Protein AF-A0A1D2UIV2-F1 (afdb_monomer_lite)

Sequence (195 aa):
MQVAVAGELTVIGLPPCPVSAASEAAGSAAQAPTGLAQTPAQAAALPRWWLIAPIERLPALWSELAGRLAPVDSEAWRWMDIRCGLPRVLPATSEQFVPQMINLDAIGGVSFNKGCYPGQEIVARSHYLGKLKRRAFIGWLPGDAVGASAPPVASSCCSKRRSPPRKAKPARCRPAAARCNCASCPIRCLPTERA

pLDDT: mean 71.95, std 22.1, range [25.56, 94.69]

Secondary structure (DSSP, 8-state):
-EEEEETTEEEEEE-S--HHHHHHHHH-SSS--SEEEEPPGGG-SS--EEEEEEGGGHHHHHHHHHHHSPPPPHHHHHHHHHHTT-----GGGTTS--GGGGTTTTTT---SSS---TTHHHHHHHHHT-------------GGGTTS-PPP--GGGG---PPPPS----------------TT----PPP----

Radius of gyration: 21.87 Å; chains: 1; bounding box: 60×37×56 Å

Foldseek 3Di:
DDWDDDVQKIKDKAFQDDVVLQVVLQPPDDDGFPDKDWDQPLLDPGIIIITMHGPVCVVVSVVVRVVPGPDDDPVVVVVSCLSSLNDDQDPVRPPVDDCQQSCCVSSVVDDPPDDDDPPVVVNVCCVPPNDDPHHDFRWDADPVPPPDPDDPPPPVLPVPPDDDPPDDDDDPDDDDDDDSPPVPDRTDTDDDDDD

Structure (mmCIF, N/CA/C/O backbone):
data_AF-A0A1D2UIV2-F1
#
_entry.id   AF-A0A1D2UIV2-F1
#
loop_
_atom_site.group_PDB
_atom_site.id
_atom_site.type_symbol
_atom_site.label_atom_id
_atom_site.label_alt_id
_atom_site.label_comp_id
_atom_site.label_asym_id
_atom_site.label_entity_id
_atom_site.label_seq_id
_atom_site.pdbx_PDB_ins_code
_atom_site.Cartn_x
_atom_site.Cartn_y
_atom_site.Cartn_z
_atom_site.occupancy
_atom_site.B_iso_or_equiv
_atom_site.auth_seq_id
_atom_site.auth_comp_id
_atom_site.auth_asym_id
_atom_site.auth_atom_id
_atom_site.pdbx_PDB_model_num
ATOM 1 N N . MET A 1 1 ? 0.522 -3.836 -16.867 1.00 75.69 1 MET A N 1
ATOM 2 C CA . MET A 1 1 ? 1.033 -3.541 -15.513 1.00 75.69 1 MET A CA 1
ATOM 3 C C . MET A 1 1 ? 0.504 -2.171 -15.105 1.00 75.69 1 MET A C 1
ATOM 5 O O . MET A 1 1 ? 0.160 -1.406 -16.001 1.00 75.69 1 MET A O 1
ATOM 9 N N . GLN A 1 2 ? 0.425 -1.834 -13.812 1.00 80.81 2 GLN A N 1
ATOM 10 C CA . GLN A 1 2 ? 0.066 -0.466 -13.403 1.00 80.81 2 GLN A CA 1
ATOM 11 C C . GLN A 1 2 ? 1.312 0.423 -13.470 1.00 80.81 2 GLN A C 1
ATOM 13 O O . GLN A 1 2 ? 2.327 0.064 -12.888 1.00 80.81 2 GLN A O 1
ATOM 18 N N . VAL A 1 3 ? 1.242 1.573 -14.140 1.00 83.31 3 VAL A N 1
ATOM 19 C CA . VAL A 1 3 ? 2.341 2.552 -14.178 1.00 83.31 3 VAL A CA 1
ATOM 20 C C . VAL A 1 3 ? 1.868 3.859 -13.560 1.00 83.31 3 VAL A C 1
ATOM 22 O O . VAL A 1 3 ? 0.762 4.321 -13.840 1.00 83.31 3 VAL A O 1
ATOM 25 N N . ALA A 1 4 ? 2.700 4.444 -12.709 1.00 84.88 4 ALA A N 1
ATOM 26 C CA . ALA A 1 4 ? 2.530 5.788 -12.183 1.00 84.88 4 ALA A CA 1
ATOM 27 C C . ALA A 1 4 ? 3.832 6.577 -12.354 1.00 84.88 4 ALA A C 1
ATOM 29 O O . ALA A 1 4 ? 4.915 6.000 -12.433 1.00 84.88 4 ALA A O 1
ATOM 30 N N . VAL A 1 5 ? 3.718 7.900 -12.416 1.00 85.44 5 VAL A N 1
ATOM 31 C CA . VAL A 1 5 ? 4.853 8.821 -12.522 1.00 85.44 5 VAL A CA 1
ATOM 32 C C . VAL A 1 5 ? 4.732 9.853 -11.408 1.00 85.44 5 VAL A C 1
ATOM 34 O O . VAL A 1 5 ? 3.643 10.367 -11.155 1.00 85.44 5 VAL A O 1
ATOM 37 N N . ALA A 1 6 ? 5.843 10.133 -10.734 1.00 81.75 6 ALA A N 1
ATOM 38 C CA . ALA A 1 6 ? 5.955 11.122 -9.674 1.00 81.75 6 ALA A CA 1
ATOM 39 C C . ALA A 1 6 ? 7.270 11.897 -9.852 1.00 81.75 6 ALA A C 1
ATOM 41 O O . ALA A 1 6 ? 8.333 11.438 -9.436 1.00 81.75 6 ALA A O 1
ATOM 42 N N . GLY A 1 7 ? 7.196 13.068 -10.494 1.00 86.69 7 GLY A N 1
ATOM 43 C CA . GLY A 1 7 ? 8.386 13.838 -10.867 1.00 86.69 7 GLY A CA 1
ATOM 44 C C . GLY A 1 7 ? 9.271 13.054 -11.840 1.00 86.69 7 GLY A C 1
ATOM 45 O O . GLY A 1 7 ? 8.783 12.565 -12.855 1.00 86.69 7 GLY A O 1
ATOM 46 N N . GLU A 1 8 ? 10.549 12.904 -11.497 1.00 89.94 8 GLU A N 1
ATOM 47 C CA . GLU A 1 8 ? 11.550 12.164 -12.284 1.00 89.94 8 GLU A CA 1
ATOM 48 C C . GLU A 1 8 ? 11.497 10.644 -12.061 1.00 89.94 8 GLU A C 1
ATOM 50 O O . GLU A 1 8 ? 12.281 9.902 -12.644 1.00 89.94 8 GLU A O 1
ATOM 55 N N . LEU A 1 9 ? 10.586 10.147 -11.217 1.00 89.12 9 LEU A N 1
ATOM 56 C CA . LEU A 1 9 ? 10.453 8.721 -10.931 1.00 89.12 9 LEU A CA 1
ATOM 57 C C . LEU A 1 9 ? 9.220 8.123 -11.609 1.00 89.12 9 LEU A C 1
ATOM 59 O O . LEU A 1 9 ? 8.130 8.695 -11.608 1.00 89.12 9 LEU A O 1
ATOM 63 N N . THR A 1 10 ? 9.380 6.907 -12.119 1.00 90.19 10 THR A N 1
ATOM 64 C CA . THR A 1 10 ? 8.303 6.007 -12.512 1.00 90.19 10 THR A CA 1
ATOM 65 C C . THR A 1 10 ? 8.178 4.852 -11.524 1.00 90.19 10 THR A C 1
ATOM 67 O O . THR A 1 10 ? 9.159 4.370 -10.956 1.00 90.19 10 THR A O 1
ATOM 70 N N . VAL A 1 11 ? 6.944 4.404 -11.322 1.00 90.25 11 VAL A N 1
ATOM 71 C CA . VAL A 1 11 ? 6.590 3.268 -10.482 1.00 90.25 11 VAL A CA 1
ATOM 72 C C . VAL A 1 11 ? 5.798 2.278 -11.328 1.00 90.25 11 VAL A C 1
ATOM 74 O O . VAL A 1 11 ? 4.721 2.610 -11.822 1.00 90.25 11 VAL A O 1
ATOM 77 N N . ILE A 1 12 ? 6.313 1.059 -11.479 1.00 89.44 12 ILE A N 1
ATOM 78 C CA . ILE A 1 12 ? 5.695 -0.026 -12.246 1.00 89.44 12 ILE A CA 1
ATOM 79 C C . ILE A 1 12 ? 5.256 -1.132 -11.281 1.00 89.44 12 ILE A C 1
ATOM 81 O O . ILE A 1 12 ? 6.067 -1.717 -10.566 1.00 89.44 12 ILE A O 1
ATOM 85 N N . GLY A 1 13 ? 3.965 -1.443 -11.268 1.00 89.50 13 GLY A N 1
ATOM 86 C CA . GLY A 1 13 ? 3.394 -2.579 -10.555 1.00 89.50 13 GLY A CA 1
ATOM 87 C C . GLY A 1 13 ? 3.597 -3.873 -11.340 1.00 89.50 13 GLY A C 1
ATOM 88 O O . GLY A 1 13 ? 2.983 -4.070 -12.393 1.00 89.50 13 GLY A O 1
ATOM 89 N N . LEU A 1 14 ? 4.438 -4.763 -10.818 1.00 88.69 14 LEU A N 1
ATOM 90 C CA . LEU A 1 14 ? 4.698 -6.080 -11.390 1.00 88.69 14 LEU A CA 1
ATOM 91 C C . LEU A 1 14 ? 3.577 -7.057 -11.001 1.00 88.69 14 LEU A C 1
ATOM 93 O O . LEU A 1 14 ? 3.195 -7.102 -9.823 1.00 88.69 14 LEU A O 1
ATOM 97 N N . PRO A 1 15 ? 3.033 -7.841 -11.956 1.00 86.31 15 PRO A N 1
ATOM 98 C CA . PRO A 1 15 ? 2.034 -8.867 -11.658 1.00 86.31 15 PRO A CA 1
ATOM 99 C C . PRO A 1 15 ? 2.563 -9.870 -10.621 1.00 86.31 15 PRO A C 1
ATOM 101 O O . PRO A 1 15 ? 3.769 -9.906 -10.375 1.00 86.31 15 PRO A O 1
ATOM 104 N N . PRO A 1 16 ? 1.691 -10.708 -10.030 1.00 85.62 16 PRO A N 1
ATOM 105 C CA . PRO A 1 16 ? 2.119 -11.765 -9.125 1.00 85.62 16 PRO A CA 1
ATOM 106 C C . PRO A 1 16 ? 3.281 -12.587 -9.693 1.00 85.62 16 PRO A C 1
ATOM 108 O O . PRO A 1 16 ? 3.118 -13.306 -10.677 1.00 85.62 16 PRO A O 1
ATOM 111 N N . CYS A 1 17 ? 4.457 -12.456 -9.083 1.00 83.00 17 CYS A N 1
ATOM 112 C CA . CYS A 1 17 ? 5.678 -13.119 -9.525 1.00 83.00 17 CYS A CA 1
ATOM 113 C C . CYS A 1 17 ? 6.610 -13.391 -8.330 1.00 83.00 17 CYS A C 1
ATOM 115 O O . CYS A 1 17 ? 6.542 -12.691 -7.307 1.00 83.00 17 CYS A O 1
ATOM 117 N N . PRO A 1 18 ? 7.463 -14.431 -8.411 1.00 80.38 18 PRO A N 1
ATOM 118 C CA . PRO A 1 18 ? 8.428 -14.714 -7.357 1.00 80.38 18 PRO A CA 1
ATOM 119 C C . PRO A 1 18 ? 9.429 -13.565 -7.208 1.00 80.38 18 PRO A C 1
ATOM 121 O O . PRO A 1 18 ? 9.698 -12.826 -8.156 1.00 80.38 18 PRO A O 1
ATOM 124 N N . VAL A 1 19 ? 10.020 -13.448 -6.014 1.00 77.50 19 VAL A N 1
ATOM 125 C CA . VAL A 1 19 ? 11.014 -12.405 -5.716 1.00 77.50 19 VAL A CA 1
ATOM 126 C C . VAL A 1 19 ? 12.188 -12.432 -6.689 1.00 77.50 19 VAL A C 1
ATOM 128 O O . VAL A 1 19 ? 12.632 -11.372 -7.090 1.00 77.50 19 VAL A O 1
ATOM 131 N N . SER A 1 20 ? 12.639 -13.605 -7.144 1.00 78.56 20 SER A N 1
ATOM 132 C CA . SER A 1 20 ? 13.723 -13.715 -8.128 1.00 78.56 20 SER A CA 1
ATOM 133 C C . SER A 1 20 ? 13.383 -13.007 -9.438 1.00 78.56 20 SER A C 1
ATOM 135 O O . SER A 1 20 ? 14.162 -12.184 -9.898 1.00 78.56 20 SER A O 1
ATOM 137 N N . ALA A 1 21 ? 12.186 -13.232 -9.985 1.00 77.94 21 ALA A N 1
ATOM 138 C CA . ALA A 1 21 ? 11.736 -12.563 -11.204 1.00 77.94 21 ALA A CA 1
ATOM 139 C C . ALA A 1 21 ? 11.620 -11.041 -11.013 1.00 77.94 21 ALA A C 1
ATOM 141 O O . ALA A 1 21 ? 11.976 -10.275 -11.906 1.00 77.94 21 ALA A O 1
ATOM 142 N N . ALA A 1 22 ? 11.163 -10.596 -9.839 1.00 77.81 22 ALA A N 1
ATOM 143 C CA . ALA A 1 22 ? 11.084 -9.178 -9.496 1.00 77.81 22 ALA A CA 1
ATOM 144 C C . ALA A 1 22 ? 12.471 -8.539 -9.288 1.00 77.81 22 ALA A C 1
ATOM 146 O O . ALA A 1 22 ? 12.709 -7.416 -9.725 1.00 77.81 22 ALA A O 1
ATOM 147 N N . SER A 1 23 ? 13.398 -9.256 -8.652 1.00 76.38 23 SER A N 1
ATOM 148 C CA . SER A 1 23 ? 14.779 -8.833 -8.422 1.00 76.38 23 SER A CA 1
ATOM 149 C C . SER A 1 23 ? 15.602 -8.834 -9.701 1.00 76.38 23 SER A C 1
ATOM 151 O O . SER A 1 23 ? 16.444 -7.966 -9.859 1.00 76.38 23 SER A O 1
ATOM 153 N N . GLU A 1 24 ? 15.357 -9.752 -10.630 1.00 77.88 24 GLU A N 1
ATOM 154 C CA . GLU A 1 24 ? 15.978 -9.744 -11.955 1.00 77.88 24 GLU A CA 1
ATOM 155 C C . GLU A 1 24 ? 15.438 -8.600 -12.815 1.00 77.88 24 GLU A C 1
ATOM 157 O O . GLU A 1 24 ? 16.219 -7.899 -13.449 1.00 77.88 24 GLU A O 1
ATOM 162 N N . ALA A 1 25 ? 14.122 -8.367 -12.784 1.00 71.81 25 ALA A N 1
ATOM 163 C CA . ALA A 1 25 ? 13.499 -7.189 -13.388 1.00 71.81 25 ALA A CA 1
ATOM 164 C C . ALA A 1 25 ? 14.058 -5.881 -12.810 1.00 71.81 25 ALA A C 1
ATOM 166 O O . ALA A 1 25 ? 14.188 -4.886 -13.518 1.00 71.81 25 ALA A O 1
ATOM 167 N N . ALA A 1 26 ? 14.398 -5.887 -11.521 1.00 69.31 26 ALA A N 1
ATOM 168 C CA . ALA A 1 26 ? 15.100 -4.789 -10.891 1.00 69.31 26 ALA A CA 1
ATOM 169 C C . ALA A 1 26 ? 16.589 -4.754 -11.299 1.00 69.31 26 ALA A C 1
ATOM 171 O O . ALA A 1 26 ? 17.134 -3.700 -11.569 1.00 69.31 26 ALA A O 1
ATOM 172 N N . GLY A 1 27 ? 17.279 -5.885 -11.383 1.00 63.28 27 GLY A N 1
ATOM 173 C CA . GLY A 1 27 ? 18.727 -5.951 -11.598 1.00 63.28 27 GLY A CA 1
ATOM 174 C C . GLY A 1 27 ? 19.193 -5.729 -13.039 1.00 63.28 27 GLY A C 1
ATOM 175 O O . GLY A 1 27 ? 20.396 -5.595 -13.262 1.00 63.28 27 GLY A O 1
ATOM 176 N N . SER A 1 28 ? 18.290 -5.694 -14.019 1.00 58.16 28 SER A N 1
ATOM 177 C CA . SER A 1 28 ? 18.676 -5.570 -15.422 1.00 58.16 28 SER A CA 1
ATOM 178 C C . SER A 1 28 ? 19.054 -4.127 -15.818 1.00 58.16 28 SER A C 1
ATOM 180 O O . SER A 1 28 ? 18.295 -3.165 -15.655 1.00 58.16 28 SER A O 1
ATOM 182 N N . ALA A 1 29 ? 20.276 -4.032 -16.358 1.00 44.78 29 ALA A N 1
ATOM 183 C CA . ALA A 1 29 ? 21.031 -2.895 -16.901 1.00 44.78 29 ALA A CA 1
ATOM 184 C C . ALA A 1 29 ? 21.616 -1.855 -15.912 1.00 44.78 29 ALA A C 1
ATOM 186 O O . ALA A 1 29 ? 20.918 -0.952 -15.465 1.00 44.78 29 ALA A O 1
ATOM 187 N N . ALA A 1 30 ? 22.940 -1.973 -15.695 1.00 50.25 30 ALA A N 1
ATOM 188 C CA . ALA A 1 30 ? 24.024 -0.998 -15.412 1.00 50.25 30 ALA A CA 1
ATOM 189 C C . ALA A 1 30 ? 23.840 0.197 -14.436 1.00 50.25 30 ALA A C 1
ATOM 191 O O . ALA A 1 30 ? 24.810 0.590 -13.791 1.00 50.25 30 ALA A O 1
ATOM 192 N N . GLN A 1 31 ? 22.643 0.750 -14.258 1.00 56.22 31 GLN A N 1
ATOM 193 C CA . GLN A 1 31 ? 22.279 1.685 -13.192 1.00 56.22 31 GLN A CA 1
ATOM 194 C C . GLN A 1 31 ? 21.024 1.134 -12.515 1.00 56.22 31 GLN A C 1
ATOM 196 O O . GLN A 1 31 ? 19.969 1.068 -13.134 1.00 56.22 31 GLN A O 1
ATOM 201 N N . ALA A 1 32 ? 21.138 0.705 -11.259 1.00 53.81 32 ALA A N 1
ATOM 202 C CA . ALA A 1 32 ? 20.063 0.032 -10.534 1.00 53.81 32 ALA A CA 1
ATOM 203 C C . ALA A 1 32 ? 18.756 0.864 -10.481 1.00 53.81 32 ALA A C 1
ATOM 205 O O . ALA A 1 32 ? 18.803 2.095 -10.436 1.00 53.81 32 ALA A O 1
ATOM 206 N N . PRO A 1 33 ? 17.573 0.226 -10.472 1.00 60.62 33 PRO A N 1
ATOM 207 C CA . PRO A 1 33 ? 16.320 0.863 -10.099 1.00 60.62 33 PRO A CA 1
ATOM 208 C C . PRO A 1 33 ? 16.452 1.431 -8.694 1.00 60.62 33 PRO A C 1
ATOM 210 O O . PRO A 1 33 ? 17.108 0.857 -7.823 1.00 60.62 33 PRO A O 1
ATOM 213 N N . THR A 1 34 ? 15.789 2.557 -8.477 1.00 65.50 34 THR A N 1
ATOM 214 C CA . THR A 1 34 ? 15.778 3.278 -7.207 1.00 65.50 34 THR A CA 1
ATOM 215 C C . THR A 1 34 ? 15.255 2.403 -6.061 1.00 65.50 34 THR A C 1
ATOM 217 O O . THR A 1 34 ? 15.654 2.601 -4.916 1.00 65.50 34 THR A O 1
ATOM 220 N N . GLY A 1 35 ? 14.405 1.407 -6.346 1.00 78.12 35 GLY A N 1
ATOM 221 C CA . GLY A 1 35 ? 14.038 0.385 -5.366 1.00 78.12 35 GLY A CA 1
ATOM 222 C C . GLY A 1 35 ? 13.014 -0.640 -5.852 1.00 78.12 35 GLY A C 1
ATOM 223 O O . GLY A 1 35 ? 12.334 -0.450 -6.861 1.00 78.12 35 GLY A O 1
ATOM 224 N N . LEU A 1 36 ? 12.891 -1.725 -5.087 1.00 83.06 36 LEU A N 1
ATOM 225 C CA . LEU A 1 36 ? 11.853 -2.743 -5.221 1.00 83.06 36 LEU A CA 1
ATOM 226 C C . LEU A 1 36 ? 11.086 -2.819 -3.896 1.00 83.06 36 LEU A C 1
ATOM 228 O O . LEU A 1 36 ? 11.681 -3.093 -2.855 1.00 83.06 36 LEU A O 1
ATOM 232 N N . ALA A 1 37 ? 9.776 -2.584 -3.924 1.00 83.62 37 ALA A N 1
ATOM 233 C CA . ALA A 1 37 ? 8.928 -2.662 -2.737 1.00 83.62 37 ALA A CA 1
ATOM 234 C C . ALA A 1 37 ? 7.886 -3.769 -2.886 1.00 83.62 37 ALA A C 1
ATOM 236 O O . ALA A 1 37 ? 7.177 -3.845 -3.888 1.00 83.62 37 ALA A O 1
ATOM 237 N N . GLN A 1 38 ? 7.763 -4.625 -1.874 1.00 80.62 38 GLN A N 1
ATOM 238 C CA . GLN A 1 38 ? 6.716 -5.640 -1.845 1.00 80.62 38 GLN A CA 1
ATOM 239 C C . GLN A 1 38 ? 5.397 -5.023 -1.369 1.00 80.62 38 GLN A C 1
ATOM 241 O O . GLN A 1 38 ? 5.363 -4.187 -0.466 1.00 80.62 38 GLN A O 1
ATOM 246 N N . THR A 1 39 ? 4.289 -5.477 -1.945 1.00 78.00 39 THR A N 1
ATOM 247 C CA . THR A 1 39 ? 2.960 -5.238 -1.366 1.00 78.00 39 THR A CA 1
ATOM 248 C C . THR A 1 39 ? 2.900 -5.864 0.040 1.00 78.00 39 THR A C 1
ATOM 250 O O . THR A 1 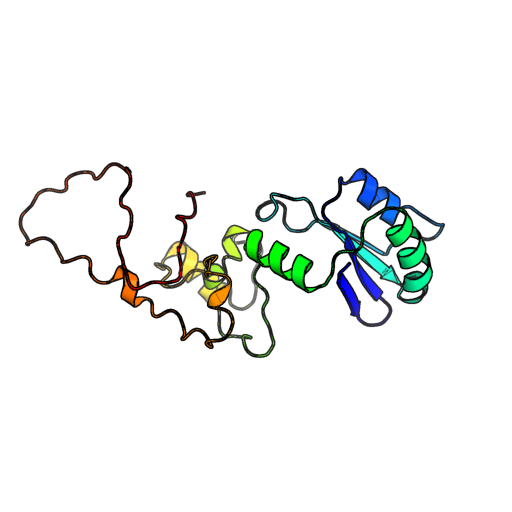39 ? 3.451 -6.956 0.197 1.00 78.00 39 THR A O 1
ATOM 253 N N . PRO A 1 40 ? 2.264 -5.232 1.055 1.00 70.50 40 PRO A N 1
ATOM 254 C CA . PRO A 1 40 ? 2.302 -5.714 2.438 1.00 70.50 40 PRO A CA 1
ATOM 255 C C . PRO A 1 40 ? 2.018 -7.214 2.551 1.00 70.50 40 PRO A C 1
ATOM 257 O O . PRO A 1 40 ? 0.976 -7.690 2.096 1.00 70.50 40 PRO A O 1
ATOM 260 N N . ALA A 1 41 ? 2.951 -7.957 3.153 1.00 61.56 41 ALA A N 1
ATOM 261 C CA . ALA A 1 41 ? 2.902 -9.418 3.216 1.00 61.56 41 ALA A CA 1
ATOM 262 C C . ALA A 1 41 ? 1.639 -9.930 3.928 1.00 61.56 41 ALA A C 1
ATOM 264 O O . ALA A 1 41 ? 1.085 -10.951 3.532 1.00 61.56 41 ALA A O 1
ATOM 265 N N . GLN A 1 42 ? 1.128 -9.181 4.916 1.00 61.09 42 GLN A N 1
ATOM 266 C CA . GLN A 1 42 ? -0.112 -9.511 5.630 1.00 61.09 42 GLN A CA 1
ATOM 267 C C . GLN A 1 42 ? -1.373 -9.422 4.751 1.00 61.09 42 GLN A C 1
ATOM 269 O O . GLN A 1 42 ? -2.420 -9.934 5.135 1.00 61.09 42 GLN A O 1
ATOM 274 N N . ALA A 1 43 ? -1.290 -8.780 3.583 1.00 57.28 43 ALA A N 1
ATOM 275 C CA . ALA A 1 43 ? -2.402 -8.602 2.655 1.00 57.28 43 ALA A CA 1
ATOM 276 C C . ALA A 1 43 ? -2.366 -9.587 1.469 1.00 57.28 43 ALA A C 1
ATOM 278 O O . ALA A 1 43 ? -3.355 -9.725 0.753 1.00 57.28 43 ALA A O 1
ATOM 279 N N . ALA A 1 44 ? -1.244 -10.267 1.218 1.00 58.44 44 ALA A N 1
ATOM 280 C CA . ALA A 1 44 ? -0.982 -10.889 -0.076 1.00 58.44 44 ALA A CA 1
ATOM 281 C C . ALA A 1 44 ? -0.969 -12.427 -0.025 1.00 58.44 44 ALA A C 1
ATOM 283 O O . ALA A 1 44 ? 0.022 -13.038 0.358 1.00 58.44 44 ALA A O 1
ATOM 284 N N . ALA A 1 45 ? -2.025 -13.063 -0.547 1.00 63.91 45 ALA A N 1
ATOM 285 C CA . ALA A 1 45 ? -1.959 -14.464 -0.995 1.00 63.91 45 ALA A CA 1
ATOM 286 C C . ALA A 1 45 ? -1.117 -14.630 -2.283 1.00 63.91 45 ALA A C 1
ATOM 288 O O . ALA A 1 45 ? -0.729 -15.737 -2.644 1.00 63.91 45 ALA A O 1
ATOM 289 N N . LEU A 1 46 ? -0.849 -13.521 -2.983 1.00 69.44 46 LEU A N 1
ATOM 290 C CA . LEU A 1 46 ? -0.089 -13.438 -4.228 1.00 69.44 46 LEU A CA 1
ATOM 291 C C . LEU A 1 46 ? 0.972 -12.333 -4.080 1.00 69.44 46 LEU A C 1
ATOM 293 O O . LEU A 1 46 ? 0.589 -11.159 -4.023 1.00 69.44 46 LEU A O 1
ATOM 297 N N . PRO A 1 47 ? 2.278 -12.653 -3.988 1.00 77.31 47 PRO A N 1
ATOM 298 C CA . PRO A 1 47 ? 3.315 -11.642 -3.814 1.00 77.31 47 PRO A CA 1
ATOM 299 C C . PRO A 1 47 ? 3.383 -10.745 -5.052 1.00 77.31 47 PRO A C 1
ATOM 301 O O . PRO A 1 47 ? 3.567 -11.219 -6.170 1.00 77.31 47 PRO A O 1
ATOM 304 N N . ARG A 1 48 ? 3.217 -9.439 -4.837 1.00 85.69 48 ARG A N 1
ATOM 305 C CA . ARG A 1 48 ? 3.265 -8.399 -5.870 1.00 85.69 48 ARG A CA 1
ATOM 306 C C . ARG A 1 48 ? 4.306 -7.360 -5.508 1.00 85.69 48 ARG A C 1
ATOM 308 O O . ARG A 1 48 ? 4.539 -7.102 -4.322 1.00 85.69 48 ARG A O 1
ATOM 315 N N . TRP A 1 49 ? 4.858 -6.722 -6.529 1.00 86.75 49 TRP A N 1
ATOM 316 C CA . TRP A 1 49 ? 6.006 -5.841 -6.378 1.00 86.75 49 TRP A CA 1
ATOM 317 C C . TRP A 1 49 ? 5.790 -4.511 -7.085 1.00 86.75 49 TRP A C 1
ATOM 319 O O . TRP A 1 49 ? 5.143 -4.445 -8.126 1.00 86.75 49 TRP A O 1
ATOM 329 N N . TRP A 1 50 ? 6.373 -3.466 -6.520 1.00 88.62 50 TRP A N 1
ATOM 330 C CA . TRP A 1 50 ? 6.517 -2.156 -7.129 1.00 88.62 50 TRP A CA 1
ATOM 331 C C . TRP A 1 50 ? 7.980 -1.953 -7.485 1.00 88.62 50 TRP A C 1
ATOM 333 O O . TRP A 1 50 ? 8.840 -1.972 -6.605 1.00 88.62 50 TRP A O 1
ATOM 343 N N . LEU A 1 51 ? 8.249 -1.761 -8.769 1.00 88.50 51 LEU A N 1
ATOM 344 C CA . LEU A 1 51 ? 9.547 -1.362 -9.285 1.00 88.50 51 LEU A CA 1
ATOM 345 C C . LEU A 1 51 ? 9.576 0.161 -9.402 1.00 88.50 51 LEU A C 1
ATOM 347 O O . LEU A 1 51 ? 8.711 0.736 -10.058 1.00 88.50 51 LEU A O 1
ATOM 351 N N . ILE A 1 52 ? 10.555 0.805 -8.774 1.00 89.38 52 ILE A N 1
ATOM 352 C CA . ILE A 1 52 ? 10.734 2.260 -8.795 1.00 89.38 52 ILE A CA 1
ATOM 353 C C . ILE A 1 52 ? 12.020 2.567 -9.554 1.00 89.38 52 ILE A C 1
ATOM 355 O O . ILE A 1 52 ? 13.074 2.031 -9.215 1.00 89.38 52 ILE A O 1
ATOM 359 N N . ALA A 1 53 ? 11.950 3.423 -10.566 1.00 89.31 53 ALA A N 1
ATOM 360 C CA . ALA A 1 53 ? 13.095 3.785 -11.397 1.00 89.31 53 ALA A CA 1
ATOM 361 C C . ALA A 1 53 ? 12.967 5.222 -11.928 1.00 89.31 53 ALA A C 1
ATOM 363 O O . ALA A 1 53 ? 11.866 5.768 -11.896 1.00 89.31 53 ALA A O 1
ATOM 364 N N . PRO A 1 54 ? 14.043 5.835 -12.450 1.00 89.00 54 PRO A N 1
ATOM 365 C CA . PRO A 1 54 ? 13.945 7.089 -13.194 1.00 89.00 54 PRO A CA 1
ATOM 366 C C . PRO A 1 54 ? 13.025 6.957 -14.416 1.00 89.00 54 PRO A C 1
ATOM 368 O O . PRO A 1 54 ? 13.009 5.913 -15.079 1.00 89.00 54 PRO A O 1
ATOM 371 N N . ILE A 1 55 ? 12.248 7.997 -14.715 1.00 90.12 55 ILE A N 1
ATOM 372 C CA . ILE A 1 55 ? 11.245 7.992 -15.788 1.00 90.12 55 ILE A CA 1
ATOM 373 C C . ILE A 1 55 ? 11.868 7.759 -17.170 1.00 90.12 55 ILE A C 1
ATOM 375 O O . ILE A 1 55 ? 11.262 7.103 -18.015 1.00 90.12 55 ILE A O 1
ATOM 379 N N . GLU A 1 56 ? 13.107 8.198 -17.385 1.00 89.31 56 GLU A N 1
ATOM 380 C CA . GLU A 1 56 ? 13.856 8.027 -18.635 1.00 89.31 56 GLU A CA 1
ATOM 381 C C . GLU A 1 56 ? 14.081 6.545 -18.957 1.00 89.31 56 GLU A C 1
ATOM 383 O O . GLU A 1 56 ? 14.222 6.162 -20.118 1.00 89.31 56 GLU A O 1
ATOM 388 N N . ARG A 1 57 ? 14.074 5.685 -17.929 1.00 86.75 57 ARG A N 1
ATOM 389 C CA . ARG A 1 57 ? 14.209 4.234 -18.080 1.00 86.75 57 ARG A CA 1
ATOM 390 C C . ARG A 1 57 ? 12.895 3.532 -18.398 1.00 86.75 57 ARG A C 1
ATOM 392 O O . ARG A 1 57 ? 12.938 2.360 -18.771 1.00 86.75 57 ARG A O 1
ATOM 399 N N . LEU A 1 58 ? 11.747 4.202 -18.268 1.00 87.56 58 LEU A N 1
ATOM 400 C CA . LEU A 1 58 ? 10.432 3.584 -18.452 1.00 87.56 58 LEU A CA 1
ATOM 401 C C . LEU A 1 58 ? 10.305 2.830 -19.789 1.00 87.56 58 LEU A C 1
ATOM 403 O O . LEU A 1 58 ? 9.873 1.680 -19.745 1.00 87.56 58 LEU A O 1
ATOM 407 N N . PRO A 1 59 ? 10.710 3.376 -20.957 1.00 88.94 59 PRO A N 1
ATOM 408 C CA . PRO A 1 59 ? 10.561 2.659 -22.225 1.00 88.94 59 PRO A CA 1
ATOM 409 C C . PRO A 1 59 ? 11.394 1.371 -22.285 1.00 88.94 59 PRO A C 1
ATOM 411 O O . PRO A 1 59 ? 10.904 0.332 -22.727 1.00 88.94 59 PRO A O 1
ATOM 414 N N . ALA A 1 60 ? 12.640 1.426 -21.802 1.00 87.81 60 ALA A N 1
ATOM 415 C CA . ALA A 1 60 ? 13.545 0.279 -21.786 1.00 87.81 60 ALA A CA 1
ATOM 416 C C . ALA A 1 60 ? 13.057 -0.807 -20.815 1.00 87.81 60 ALA A C 1
ATOM 418 O O . ALA A 1 60 ? 12.950 -1.972 -21.196 1.00 87.81 60 ALA A O 1
ATOM 419 N N . LEU A 1 61 ? 12.687 -0.410 -19.592 1.00 85.88 61 LEU A N 1
ATOM 420 C CA . LEU A 1 61 ? 12.138 -1.313 -18.580 1.00 85.88 61 LEU A CA 1
ATOM 421 C C . LEU A 1 61 ? 10.828 -1.944 -19.047 1.00 85.88 61 LEU A C 1
ATOM 423 O O . LEU A 1 61 ? 10.633 -3.141 -18.874 1.00 85.88 61 LEU A O 1
ATOM 427 N N . TRP A 1 62 ? 9.936 -1.166 -19.662 1.00 87.50 62 TRP A N 1
ATOM 428 C CA . TRP A 1 62 ? 8.678 -1.693 -20.180 1.00 87.50 62 TRP A CA 1
ATOM 429 C C . TRP A 1 62 ? 8.907 -2.763 -21.247 1.00 87.50 62 TRP A C 1
ATOM 431 O O . TRP A 1 62 ? 8.286 -3.821 -21.181 1.00 87.50 62 TRP A O 1
ATOM 441 N N . SER A 1 63 ? 9.814 -2.509 -22.196 1.00 87.88 63 SER A N 1
ATOM 442 C CA . SER A 1 63 ? 10.154 -3.463 -23.257 1.00 87.88 63 SER A CA 1
ATOM 443 C C . SER A 1 63 ? 10.690 -4.781 -22.689 1.00 87.88 63 SER A C 1
ATOM 445 O O . SER A 1 63 ? 10.211 -5.857 -23.049 1.00 87.88 63 SER A O 1
ATOM 447 N N . GLU A 1 64 ? 11.620 -4.709 -21.732 1.00 84.88 64 GLU A N 1
ATOM 448 C CA . GLU A 1 64 ? 12.170 -5.900 -21.081 1.00 84.88 64 GLU A CA 1
ATOM 449 C C . GLU A 1 64 ? 11.104 -6.661 -20.281 1.00 84.88 64 GLU A C 1
ATOM 451 O O . GLU A 1 64 ? 10.956 -7.878 -20.417 1.00 84.88 64 GLU A O 1
ATOM 456 N N . LEU A 1 65 ? 10.327 -5.948 -19.462 1.00 86.25 65 LEU A N 1
ATOM 457 C CA . LEU A 1 65 ? 9.312 -6.551 -18.604 1.00 86.25 65 LEU A CA 1
ATOM 458 C C . LEU A 1 65 ? 8.195 -7.199 -19.412 1.00 86.25 65 LEU A C 1
ATOM 460 O O . LEU A 1 65 ? 7.773 -8.299 -19.068 1.00 86.25 65 LEU A O 1
ATOM 464 N N . ALA A 1 66 ? 7.738 -6.561 -20.489 1.00 86.06 66 ALA A N 1
ATOM 465 C CA . ALA A 1 66 ? 6.702 -7.109 -21.359 1.00 86.06 66 ALA A CA 1
ATOM 466 C C . ALA A 1 66 ? 7.155 -8.392 -22.077 1.00 86.06 66 ALA A C 1
ATOM 468 O O . ALA A 1 66 ? 6.322 -9.246 -22.373 1.00 86.06 66 ALA A O 1
ATOM 469 N N . GLY A 1 67 ? 8.462 -8.563 -22.311 1.00 85.00 67 GLY A N 1
ATOM 470 C CA . GLY A 1 67 ? 9.026 -9.802 -22.854 1.00 85.00 67 GLY A CA 1
ATOM 471 C C . GLY A 1 67 ? 9.084 -10.962 -21.851 1.00 85.00 67 GLY A C 1
ATOM 472 O O . GLY A 1 67 ? 9.201 -12.115 -22.258 1.00 85.00 67 GLY A O 1
ATOM 473 N N . ARG A 1 68 ? 9.002 -10.679 -20.544 1.00 84.12 68 ARG A N 1
ATOM 474 C CA . ARG A 1 68 ? 9.210 -11.666 -19.465 1.00 84.12 68 ARG A CA 1
ATOM 475 C C . ARG A 1 68 ? 7.965 -11.932 -18.624 1.00 84.12 68 ARG A C 1
ATOM 477 O O . ARG A 1 68 ? 7.818 -13.011 -18.058 1.00 84.12 68 ARG A O 1
ATOM 484 N N . LEU A 1 69 ? 7.087 -10.943 -18.504 1.00 85.06 69 LEU A N 1
ATOM 485 C CA . LEU A 1 69 ? 5.916 -10.950 -17.639 1.00 85.06 69 LEU A CA 1
ATOM 486 C C . LEU A 1 69 ? 4.688 -10.529 -18.442 1.00 85.06 69 LEU A C 1
ATOM 488 O O . LEU A 1 69 ? 4.701 -9.509 -19.129 1.00 85.06 69 LEU A O 1
ATOM 492 N N . ALA A 1 70 ? 3.591 -11.270 -18.287 1.00 85.75 70 ALA A N 1
ATOM 493 C CA . ALA A 1 70 ? 2.322 -10.918 -18.908 1.00 85.75 70 ALA A CA 1
ATOM 494 C C . ALA A 1 70 ? 1.790 -9.590 -18.328 1.00 85.75 70 ALA A C 1
ATOM 496 O O . ALA A 1 70 ? 1.564 -9.494 -17.113 1.00 85.75 70 ALA A O 1
ATOM 497 N N . PRO A 1 71 ? 1.565 -8.552 -19.153 1.00 86.00 71 PRO A N 1
ATOM 498 C CA . PRO A 1 71 ? 0.992 -7.308 -18.667 1.00 86.00 71 PRO A CA 1
ATOM 499 C C . PRO A 1 71 ? -0.446 -7.518 -18.177 1.00 86.00 71 PRO A C 1
ATOM 501 O O . PRO A 1 71 ? -1.290 -8.036 -18.896 1.00 86.00 71 PRO A O 1
ATOM 504 N N . VAL A 1 72 ? -0.737 -7.056 -16.961 1.00 86.81 72 VAL A N 1
ATOM 505 C CA . VAL A 1 72 ? -2.103 -6.975 -16.405 1.00 86.81 72 VAL A CA 1
ATOM 506 C C . VAL A 1 72 ? -2.631 -5.549 -16.455 1.00 86.81 72 VAL A C 1
ATOM 508 O O . VAL A 1 72 ? -1.889 -4.619 -16.143 1.00 86.81 72 VAL A O 1
ATOM 511 N N . ASP A 1 73 ? -3.886 -5.347 -16.835 1.00 85.88 73 ASP A N 1
ATOM 512 C CA . ASP A 1 73 ? -4.483 -4.011 -16.843 1.00 85.88 73 ASP A CA 1
ATOM 513 C C . ASP A 1 73 ? -4.679 -3.433 -15.420 1.00 85.88 73 ASP A C 1
ATOM 515 O O . ASP A 1 73 ? -4.466 -4.084 -14.387 1.00 85.88 73 ASP A O 1
ATOM 519 N N . SER A 1 74 ? -5.063 -2.158 -15.370 1.00 86.56 74 SER A N 1
ATOM 520 C CA . SER A 1 74 ? -5.296 -1.431 -14.119 1.00 86.56 74 SER A CA 1
ATOM 521 C C . SER A 1 74 ? -6.501 -1.957 -13.328 1.00 86.56 74 SER A C 1
ATOM 523 O O . SER A 1 74 ? -6.538 -1.805 -12.103 1.00 86.56 74 SER A O 1
ATOM 525 N N . GLU A 1 75 ? -7.489 -2.565 -13.988 1.00 88.75 75 GLU A N 1
ATOM 526 C CA . GLU A 1 75 ? -8.686 -3.103 -13.335 1.00 88.75 75 GLU A CA 1
ATOM 527 C C . GLU A 1 75 ? -8.374 -4.406 -12.608 1.00 88.75 75 GLU A C 1
ATOM 529 O O . GLU A 1 75 ? -8.732 -4.558 -11.440 1.00 88.75 75 GLU A O 1
ATOM 534 N N . ALA A 1 76 ? -7.615 -5.295 -13.244 1.00 87.38 76 ALA A N 1
ATOM 535 C CA . ALA A 1 76 ? -7.055 -6.490 -12.640 1.00 87.38 76 ALA A CA 1
ATOM 536 C C . ALA A 1 76 ? -6.190 -6.123 -11.428 1.00 87.38 76 ALA A C 1
ATOM 538 O O . ALA A 1 76 ? -6.326 -6.737 -10.367 1.00 87.38 76 ALA A O 1
ATOM 539 N N . TRP A 1 77 ? -5.355 -5.079 -11.528 1.00 86.25 77 TRP A N 1
ATOM 540 C CA . TRP A 1 77 ? -4.576 -4.583 -10.386 1.00 86.25 77 TRP A CA 1
ATOM 541 C C . TRP A 1 77 ? -5.460 -4.121 -9.228 1.00 86.25 77 TRP A C 1
ATOM 543 O O . TRP A 1 77 ? -5.261 -4.524 -8.079 1.00 86.25 77 TRP A O 1
ATOM 553 N N . ARG A 1 78 ? -6.480 -3.314 -9.526 1.00 87.50 78 ARG A N 1
ATOM 554 C CA . ARG A 1 78 ? -7.446 -2.846 -8.527 1.00 87.50 78 ARG A CA 1
ATOM 555 C C . ARG A 1 78 ? -8.217 -4.006 -7.900 1.00 87.50 78 ARG A C 1
ATOM 557 O O . ARG A 1 78 ? -8.450 -4.002 -6.694 1.00 87.50 78 ARG A O 1
ATOM 564 N N . TRP A 1 79 ? -8.601 -5.001 -8.689 1.00 87.44 79 TRP A N 1
ATOM 565 C CA . TRP A 1 79 ? -9.251 -6.209 -8.199 1.00 87.44 79 TRP A CA 1
ATOM 566 C C . TRP A 1 79 ? -8.345 -6.980 -7.235 1.00 87.44 79 TRP A C 1
ATOM 568 O O . TRP A 1 79 ? -8.807 -7.416 -6.180 1.00 87.44 79 TRP A O 1
ATOM 578 N N . MET A 1 80 ? -7.050 -7.090 -7.548 1.00 86.75 80 MET A N 1
ATOM 579 C CA . MET A 1 80 ? -6.065 -7.697 -6.652 1.00 86.75 80 MET A CA 1
ATOM 580 C C . MET A 1 80 ? -5.937 -6.909 -5.341 1.00 86.75 80 MET A C 1
ATOM 582 O O . MET A 1 80 ? -5.909 -7.527 -4.280 1.00 86.75 80 MET A O 1
ATOM 586 N N . ASP A 1 81 ? -5.935 -5.572 -5.379 1.00 87.75 81 ASP A N 1
ATOM 587 C CA . ASP A 1 81 ? -5.947 -4.740 -4.164 1.00 87.75 81 ASP A CA 1
ATOM 588 C C . ASP A 1 81 ? -7.187 -5.016 -3.300 1.00 87.75 81 ASP A C 1
ATOM 590 O O . ASP A 1 81 ? -7.059 -5.253 -2.099 1.00 87.75 81 ASP A O 1
ATOM 594 N N . ILE A 1 82 ? -8.375 -5.077 -3.917 1.00 88.44 82 ILE A N 1
ATOM 595 C CA . ILE A 1 82 ? -9.638 -5.394 -3.230 1.00 88.44 82 ILE A CA 1
ATOM 596 C C . ILE A 1 82 ? -9.578 -6.788 -2.600 1.00 88.44 82 ILE A C 1
ATOM 598 O O . ILE A 1 82 ? -9.922 -6.946 -1.430 1.00 88.44 82 ILE A O 1
ATOM 602 N N . ARG A 1 83 ? -9.112 -7.796 -3.348 1.00 86.12 83 ARG A N 1
ATOM 603 C CA . ARG A 1 83 ? -8.938 -9.177 -2.869 1.00 86.12 83 ARG A CA 1
ATOM 604 C C . ARG A 1 83 ? -7.969 -9.273 -1.692 1.00 86.12 83 ARG A C 1
ATOM 606 O O . ARG A 1 83 ? -8.200 -10.085 -0.803 1.00 86.12 83 ARG A O 1
ATOM 613 N N . CYS A 1 84 ? -6.924 -8.449 -1.693 1.00 83.94 84 CYS A N 1
ATOM 614 C CA . CYS A 1 84 ? -5.930 -8.358 -0.624 1.00 83.94 84 CYS A CA 1
ATOM 615 C C . CYS A 1 84 ? -6.403 -7.501 0.567 1.00 83.94 84 CYS A C 1
ATOM 617 O O . CYS A 1 84 ? -5.691 -7.373 1.556 1.00 83.94 84 CYS A O 1
ATOM 619 N N . GLY A 1 85 ? -7.582 -6.872 0.486 1.00 86.38 85 GLY A N 1
ATOM 620 C CA . GLY A 1 85 ? -8.069 -5.964 1.525 1.00 86.38 85 GLY A CA 1
ATOM 621 C C . GLY A 1 85 ? -7.248 -4.676 1.652 1.00 86.38 85 GLY A C 1
ATOM 622 O O . GLY A 1 85 ? -7.265 -4.056 2.712 1.00 86.38 85 GLY A O 1
ATOM 623 N N . LEU A 1 86 ? -6.538 -4.271 0.593 1.00 88.00 86 LEU A N 1
ATOM 624 C CA . LEU A 1 86 ? -5.751 -3.040 0.563 1.00 88.00 86 LEU A CA 1
ATOM 625 C C . LEU A 1 86 ? -6.664 -1.852 0.232 1.00 88.00 86 LEU A C 1
ATOM 627 O O . LEU A 1 86 ? -7.180 -1.767 -0.889 1.00 88.00 86 LEU A O 1
ATOM 631 N N . PRO A 1 87 ? -6.891 -0.924 1.176 1.00 90.75 87 PRO A N 1
ATOM 632 C CA . PRO A 1 87 ? -7.753 0.218 0.925 1.00 90.75 87 PRO A CA 1
ATOM 633 C C . PRO A 1 87 ? -7.061 1.229 0.005 1.00 90.75 87 PRO A C 1
ATOM 635 O O . PRO A 1 87 ? -5.873 1.514 0.145 1.00 90.75 87 PRO A O 1
ATOM 638 N N . ARG A 1 88 ? -7.832 1.842 -0.898 1.00 90.19 88 ARG A N 1
ATOM 639 C CA . ARG A 1 88 ? -7.394 2.996 -1.691 1.00 90.19 88 ARG A CA 1
ATOM 640 C C . ARG A 1 88 ? -8.166 4.229 -1.241 1.00 90.19 88 ARG A C 1
ATOM 642 O O . ARG A 1 88 ? -9.390 4.253 -1.348 1.00 90.19 88 ARG A O 1
ATOM 649 N N . VAL A 1 89 ? -7.453 5.241 -0.751 1.00 92.00 89 VAL A N 1
ATOM 650 C CA . VAL A 1 89 ? -8.036 6.542 -0.403 1.00 92.00 89 VAL A CA 1
ATOM 651 C C . VAL A 1 89 ? -7.930 7.447 -1.625 1.00 92.00 89 VAL A C 1
ATOM 653 O O . VAL A 1 89 ? -6.841 7.690 -2.134 1.00 92.00 89 VAL A O 1
ATOM 656 N N . LEU A 1 90 ? -9.075 7.902 -2.121 1.00 92.56 90 LEU A N 1
ATOM 657 C CA . LEU A 1 90 ? -9.182 8.852 -3.228 1.00 92.56 90 LEU A CA 1
ATOM 658 C C . LEU A 1 90 ? -9.467 10.258 -2.682 1.00 92.56 90 LEU A C 1
ATOM 660 O O . LEU A 1 90 ? -9.955 10.360 -1.553 1.00 92.56 90 LEU A O 1
ATOM 664 N N . PRO A 1 91 ? -9.260 11.334 -3.469 1.00 93.44 91 PRO A N 1
ATOM 665 C CA . PRO A 1 91 ? -9.575 12.698 -3.034 1.00 93.44 91 PRO A CA 1
ATOM 666 C C . PRO A 1 91 ? -11.004 12.839 -2.490 1.00 93.44 91 PRO A C 1
ATOM 668 O O . PRO A 1 91 ? -11.209 13.390 -1.415 1.00 93.44 91 PRO A O 1
ATOM 671 N N . ALA A 1 92 ? -11.980 12.222 -3.166 1.00 94.62 92 ALA A N 1
ATOM 672 C CA . ALA A 1 92 ? -13.388 12.225 -2.759 1.00 94.62 92 ALA A CA 1
ATOM 673 C C . ALA A 1 92 ? -13.676 11.491 -1.436 1.00 94.62 92 ALA A C 1
ATOM 675 O O . ALA A 1 92 ? -14.759 11.644 -0.880 1.00 94.62 92 ALA A O 1
ATOM 676 N N . THR A 1 93 ? -12.745 10.669 -0.948 1.00 93.56 93 THR A N 1
ATOM 677 C CA . THR A 1 93 ? -12.872 9.894 0.296 1.00 93.56 93 THR A CA 1
ATOM 678 C C . THR A 1 93 ? -11.831 10.290 1.345 1.00 93.56 93 THR A C 1
ATOM 680 O O . THR A 1 93 ? -11.704 9.617 2.370 1.00 93.56 93 THR A O 1
ATOM 683 N N . SER A 1 94 ? -11.043 11.335 1.077 1.00 94.69 94 SER A N 1
ATOM 684 C CA . SER A 1 94 ? -10.036 11.833 2.011 1.00 94.69 94 SER A CA 1
ATOM 685 C C . SER A 1 94 ? -10.705 12.310 3.298 1.00 94.69 94 SER A C 1
ATOM 687 O O . SER A 1 94 ? -11.840 12.776 3.270 1.00 94.69 94 SER A O 1
ATOM 689 N N . GLU A 1 95 ? -10.019 12.151 4.431 1.00 93.00 95 GLU A N 1
ATOM 690 C CA . GLU A 1 95 ? -10.474 12.605 5.760 1.00 93.00 95 GLU A CA 1
ATOM 691 C C . GLU A 1 95 ? -11.769 11.949 6.291 1.00 93.00 95 GLU A C 1
ATOM 693 O O . GLU A 1 95 ? -12.239 12.273 7.379 1.00 93.00 95 GLU A O 1
ATOM 698 N N . GLN A 1 96 ? -12.334 10.961 5.587 1.00 93.31 96 GLN A N 1
ATOM 699 C CA . GLN A 1 96 ? -13.584 10.295 5.992 1.00 93.31 96 GLN A CA 1
ATOM 700 C C . GLN A 1 96 ? -13.383 9.097 6.932 1.00 93.31 96 GLN A C 1
ATOM 702 O O . GLN A 1 96 ? -14.355 8.566 7.488 1.00 93.31 96 GLN A O 1
ATOM 707 N N . PHE A 1 97 ? -12.140 8.641 7.108 1.00 92.50 97 PHE A N 1
ATOM 708 C CA . PHE A 1 97 ? -11.824 7.397 7.806 1.00 92.50 97 PHE A CA 1
ATOM 709 C C . PHE A 1 97 ? -10.745 7.585 8.864 1.00 92.50 97 PHE A C 1
ATOM 711 O O . PHE A 1 97 ? -9.728 8.235 8.644 1.00 92.50 97 PHE A O 1
ATOM 718 N N . VAL A 1 98 ? -10.933 6.902 9.989 1.00 92.06 98 VAL A N 1
ATOM 719 C CA . VAL A 1 98 ? -9.842 6.593 10.917 1.00 92.06 98 VAL A CA 1
ATOM 720 C C . VAL A 1 98 ? -9.159 5.309 10.410 1.00 92.06 98 VAL A C 1
ATOM 722 O O . VAL A 1 98 ? -9.879 4.440 9.906 1.00 92.06 98 VAL A O 1
ATOM 725 N N . PRO A 1 99 ? -7.827 5.130 10.537 1.00 92.88 99 PRO A N 1
ATOM 726 C CA . PRO A 1 99 ? -7.107 3.975 9.984 1.00 92.88 99 PRO A CA 1
ATOM 727 C C . PRO A 1 99 ? -7.748 2.599 10.238 1.00 92.88 99 PRO A C 1
ATOM 729 O O . PRO A 1 99 ? -7.810 1.769 9.331 1.00 92.88 99 PRO A O 1
ATOM 732 N N . GLN A 1 100 ? -8.310 2.368 11.429 1.00 92.19 100 GLN A N 1
ATOM 733 C CA . GLN A 1 100 ? -8.969 1.101 11.765 1.00 92.19 100 GLN A CA 1
ATOM 734 C C . GLN A 1 100 ? -10.257 0.840 10.966 1.00 92.19 100 GLN A C 1
ATOM 736 O O . GLN A 1 100 ? -10.639 -0.311 10.765 1.00 92.19 100 GLN A O 1
ATOM 741 N N . MET A 1 101 ? -10.945 1.888 10.492 1.00 93.62 101 MET A N 1
ATOM 742 C CA . MET A 1 101 ? -12.176 1.737 9.701 1.00 93.62 101 MET A CA 1
ATOM 743 C C . MET A 1 101 ? -11.914 1.093 8.341 1.00 93.62 101 MET A C 1
ATOM 745 O O . MET A 1 101 ? -12.797 0.429 7.807 1.00 93.62 101 MET A O 1
ATOM 749 N N . ILE A 1 102 ? -10.708 1.277 7.805 1.00 93.75 102 ILE A N 1
ATOM 750 C CA . ILE A 1 102 ? -10.266 0.748 6.512 1.00 93.75 102 ILE A CA 1
ATOM 751 C C . ILE A 1 102 ? -9.200 -0.346 6.668 1.00 93.75 102 ILE A C 1
ATOM 753 O O . ILE A 1 102 ? -8.500 -0.661 5.716 1.00 93.75 102 ILE A O 1
ATOM 757 N N . ASN A 1 103 ? -9.105 -0.950 7.859 1.00 91.56 103 ASN A N 1
ATOM 758 C CA . ASN A 1 103 ? -8.217 -2.073 8.182 1.00 91.56 103 ASN A CA 1
ATOM 759 C C . ASN A 1 103 ? -6.710 -1.782 8.046 1.00 91.56 103 ASN A C 1
ATOM 761 O O . ASN A 1 103 ? -5.920 -2.718 7.934 1.00 91.56 103 ASN A O 1
ATOM 765 N N . LEU A 1 104 ? -6.281 -0.514 8.104 1.00 91.06 104 LEU A N 1
ATOM 766 C CA . LEU A 1 104 ? -4.849 -0.183 8.093 1.00 91.06 104 LEU A CA 1
ATOM 767 C C . LEU A 1 104 ? -4.119 -0.717 9.334 1.00 91.06 104 LEU A C 1
ATOM 769 O O . LEU A 1 104 ? -2.934 -1.015 9.255 1.00 91.06 104 LEU A O 1
ATOM 773 N N . ASP A 1 105 ? -4.813 -0.877 10.463 1.00 90.69 105 ASP A N 1
ATOM 774 C CA . ASP A 1 105 ? -4.291 -1.562 11.653 1.00 90.69 105 ASP A CA 1
ATOM 775 C C . ASP A 1 105 ? -3.969 -3.036 11.372 1.00 90.69 105 ASP A C 1
ATOM 777 O O . ASP A 1 105 ? -2.915 -3.523 11.768 1.00 90.69 105 ASP A O 1
ATOM 781 N N . ALA A 1 106 ? -4.848 -3.727 10.644 1.00 87.31 106 ALA A N 1
ATOM 782 C CA . A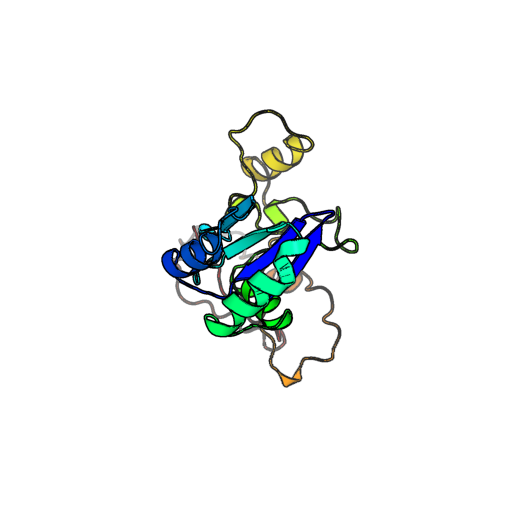LA A 1 106 ? -4.713 -5.154 10.358 1.00 87.31 106 ALA A CA 1
ATOM 783 C C . ALA A 1 106 ? -3.580 -5.474 9.367 1.00 87.31 106 ALA A C 1
ATOM 785 O O . ALA A 1 106 ? -2.995 -6.549 9.440 1.00 87.31 106 ALA A O 1
ATOM 786 N N . ILE A 1 107 ? -3.249 -4.544 8.464 1.00 86.81 107 ILE A N 1
ATOM 787 C CA . ILE A 1 107 ? -2.163 -4.714 7.480 1.00 86.81 107 ILE A CA 1
ATOM 788 C C . ILE A 1 107 ? -0.839 -4.063 7.916 1.00 86.81 107 ILE A C 1
ATOM 790 O O . ILE A 1 107 ? 0.056 -3.881 7.096 1.00 86.81 107 ILE A O 1
ATOM 794 N N . GLY A 1 108 ? -0.713 -3.664 9.187 1.00 87.56 108 GLY A N 1
ATOM 795 C CA . GLY A 1 108 ? 0.515 -3.062 9.722 1.00 87.56 108 GLY A CA 1
ATOM 796 C C . GLY A 1 108 ? 0.777 -1.614 9.285 1.00 87.56 108 GLY A C 1
ATOM 797 O O . GLY A 1 108 ? 1.872 -1.097 9.486 1.00 87.56 108 GLY A O 1
ATOM 798 N N . GLY A 1 109 ? -0.219 -0.924 8.724 1.00 88.94 109 GLY A N 1
ATOM 799 C CA . GLY A 1 109 ? -0.147 0.499 8.368 1.00 88.94 109 GLY A CA 1
ATOM 800 C C . GLY A 1 109 ? -0.195 1.450 9.573 1.00 88.94 109 GLY A C 1
ATOM 801 O O . GLY A 1 109 ? 0.029 2.652 9.427 1.00 88.94 109 GLY A O 1
ATOM 802 N N . VAL A 1 110 ? -0.467 0.930 10.773 1.00 90.94 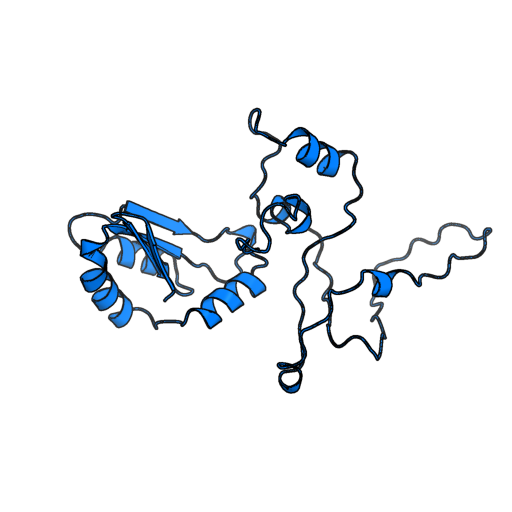110 VAL A N 1
ATOM 803 C CA . VAL A 1 110 ? -0.412 1.669 12.039 1.00 90.94 110 VAL A CA 1
ATOM 804 C C . VAL A 1 110 ? 0.554 0.965 12.981 1.00 90.94 110 VAL A C 1
ATOM 806 O O . VAL A 1 110 ? 0.411 -0.221 13.253 1.00 90.94 110 VAL A O 1
ATOM 809 N N . SER A 1 111 ? 1.504 1.721 13.527 1.00 90.56 111 SER A N 1
ATOM 810 C CA . SER A 1 111 ? 2.337 1.257 14.633 1.00 90.56 111 SER A CA 1
ATOM 811 C C . SER A 1 111 ? 1.921 1.974 15.911 1.00 90.56 111 SER A C 1
ATOM 813 O O . SER A 1 111 ? 1.865 3.205 15.946 1.00 90.56 111 SER A O 1
ATOM 815 N N . PHE A 1 112 ? 1.631 1.191 16.949 1.00 89.25 112 PHE A N 1
ATOM 816 C CA . PHE A 1 112 ? 1.322 1.679 18.297 1.00 89.25 112 PHE A CA 1
ATOM 817 C C . PHE A 1 112 ? 2.574 1.846 19.168 1.00 89.25 112 PHE A C 1
ATOM 819 O O . PHE A 1 112 ? 2.486 2.417 20.248 1.00 89.25 112 PHE A O 1
ATOM 826 N N . ASN A 1 113 ? 3.725 1.373 18.678 1.00 89.62 113 ASN A N 1
ATOM 827 C CA . ASN A 1 113 ? 4.992 1.348 19.410 1.00 89.62 113 ASN A CA 1
ATOM 828 C C . ASN A 1 113 ? 6.011 2.371 18.874 1.00 89.62 113 ASN A C 1
ATOM 830 O O . ASN A 1 113 ? 7.135 2.424 19.362 1.00 89.62 113 ASN A O 1
ATOM 834 N N . LYS A 1 114 ? 5.657 3.154 17.845 1.00 88.62 114 LYS A N 1
ATOM 835 C CA . LYS A 1 114 ? 6.500 4.253 17.347 1.00 88.62 114 LYS A CA 1
ATOM 836 C C . LYS A 1 114 ? 6.270 5.531 18.162 1.00 88.62 114 LYS A C 1
ATOM 838 O O . LYS A 1 114 ? 5.281 5.638 18.880 1.00 88.62 114 LYS A O 1
ATOM 843 N N . GLY A 1 115 ? 7.186 6.494 18.036 1.00 89.50 115 GLY A N 1
ATOM 844 C CA . GLY A 1 115 ? 7.082 7.802 18.693 1.00 89.50 115 GLY A CA 1
ATOM 845 C C . GLY A 1 115 ? 5.847 8.617 18.278 1.00 89.50 115 GLY A C 1
ATOM 846 O O . GLY A 1 115 ? 5.028 8.177 17.471 1.00 89.50 115 GLY A O 1
ATOM 847 N N . CYS A 1 116 ? 5.732 9.831 18.827 1.00 92.81 116 CYS A N 1
ATOM 848 C CA . CYS A 1 116 ? 4.558 10.686 18.654 1.00 92.81 116 CYS A CA 1
ATOM 849 C C . CYS A 1 116 ? 4.292 11.046 17.181 1.00 92.81 116 CYS A C 1
ATOM 851 O O . CYS A 1 116 ? 5.182 11.563 16.506 1.00 92.81 116 CYS A O 1
ATOM 853 N N . TYR A 1 117 ? 3.067 10.819 16.694 1.00 93.50 117 TYR A N 1
ATOM 854 C CA . TYR A 1 117 ? 2.614 11.289 15.378 1.00 93.50 117 TYR A CA 1
ATOM 855 C C . TYR A 1 117 ? 1.241 11.986 15.439 1.00 93.50 117 TYR A C 1
ATOM 857 O O . TYR A 1 117 ? 0.443 11.706 16.341 1.00 93.50 117 TYR A O 1
ATOM 865 N N . PRO A 1 118 ? 0.926 12.891 14.489 1.00 93.19 118 PRO A N 1
ATOM 866 C CA . PRO A 1 118 ? -0.343 13.617 14.482 1.00 93.19 118 PRO A CA 1
ATOM 867 C C . PRO A 1 118 ? -1.559 12.684 14.464 1.00 93.19 118 PRO A C 1
ATOM 869 O O . PRO A 1 118 ? -1.604 11.710 13.715 1.00 93.19 118 PRO A O 1
ATOM 872 N N . GLY A 1 119 ? -2.555 12.981 15.302 1.00 90.44 119 GLY A N 1
ATOM 873 C CA . GLY A 1 119 ? -3.785 12.189 15.402 1.00 90.44 119 GLY A CA 1
ATOM 874 C C . GLY A 1 119 ? -3.644 10.856 16.149 1.00 90.44 119 GLY A C 1
ATOM 875 O O . GLY A 1 119 ? -4.636 10.133 16.272 1.00 90.44 119 GLY A O 1
ATOM 876 N N . GLN A 1 120 ? -2.464 10.531 16.698 1.00 92.75 120 GLN A N 1
ATOM 877 C CA . GLN A 1 120 ? -2.245 9.266 17.408 1.00 92.75 120 GLN A CA 1
ATOM 878 C C . GLN A 1 120 ? -3.179 9.062 18.602 1.00 92.75 120 GLN A C 1
ATOM 880 O O . GLN A 1 120 ? -3.518 7.926 18.905 1.00 92.75 120 GLN A O 1
ATOM 885 N N . GLU A 1 121 ? -3.623 10.135 19.265 1.00 92.44 121 GLU A N 1
ATOM 886 C CA . GLU A 1 121 ? -4.553 10.041 20.394 1.00 92.44 121 GLU A CA 1
ATOM 887 C C . GLU A 1 121 ? -5.861 9.374 19.957 1.00 92.44 121 GLU A C 1
ATOM 889 O O . GLU A 1 121 ? -6.338 8.438 20.596 1.00 92.44 121 GLU A O 1
ATOM 894 N N . ILE A 1 122 ? -6.405 9.797 18.814 1.00 90.38 122 ILE A N 1
ATOM 895 C CA . ILE A 1 122 ? -7.651 9.258 18.263 1.00 90.38 122 ILE A CA 1
ATOM 896 C C . ILE A 1 122 ? -7.460 7.803 17.824 1.00 90.38 122 ILE A C 1
ATOM 898 O O . ILE A 1 122 ? -8.318 6.951 18.084 1.00 90.38 122 ILE A O 1
ATOM 902 N N . VAL A 1 123 ? -6.318 7.504 17.201 1.00 91.44 123 VAL A N 1
ATOM 903 C CA . VAL A 1 123 ? -5.965 6.154 16.749 1.00 91.44 123 VAL A CA 1
ATOM 904 C C . VAL A 1 123 ? -5.786 5.211 17.946 1.00 91.44 123 VAL A C 1
ATOM 906 O O . VAL A 1 123 ? -6.410 4.151 17.983 1.00 91.44 123 VAL A O 1
ATOM 909 N N . ALA A 1 124 ? -5.012 5.599 18.957 1.00 90.81 124 ALA A N 1
ATOM 910 C CA . ALA A 1 124 ? -4.755 4.808 20.158 1.00 90.81 124 ALA A CA 1
ATOM 911 C C . ALA A 1 124 ? -6.013 4.639 21.018 1.00 90.81 124 ALA A C 1
ATOM 913 O O . ALA A 1 124 ? -6.321 3.530 21.450 1.00 90.81 124 ALA A O 1
ATOM 914 N N . ARG A 1 125 ? -6.805 5.700 21.217 1.00 89.12 125 ARG A N 1
ATOM 915 C CA . ARG A 1 125 ? -8.066 5.623 21.969 1.00 89.12 125 ARG A CA 1
ATOM 916 C C . ARG A 1 125 ? -9.041 4.644 21.326 1.00 89.12 125 ARG A C 1
ATOM 918 O O . ARG A 1 125 ? -9.677 3.862 22.031 1.00 89.12 125 ARG A O 1
ATOM 925 N N . SER A 1 126 ? -9.131 4.654 19.997 1.00 87.81 126 SER A N 1
ATOM 926 C CA . SER A 1 126 ? -9.964 3.706 19.249 1.00 87.81 126 SER A CA 1
ATOM 927 C C . SER A 1 126 ? -9.471 2.263 19.378 1.00 87.81 126 SER A C 1
ATOM 929 O O . SER A 1 126 ? -10.295 1.356 19.363 1.00 87.81 126 SER A O 1
ATOM 931 N N . HIS A 1 127 ? -8.160 2.054 19.530 1.00 86.31 127 HIS A N 1
ATOM 932 C CA . HIS A 1 127 ? -7.558 0.734 19.720 1.00 86.31 127 HIS A CA 1
ATOM 933 C C . HIS A 1 127 ? -7.759 0.187 21.144 1.00 86.31 127 HIS A C 1
ATOM 935 O O . HIS A 1 127 ? -8.167 -0.958 21.307 1.00 86.31 127 HIS A O 1
ATOM 941 N N . TYR A 1 128 ? -7.501 1.000 22.174 1.00 86.94 128 TYR A N 1
ATOM 942 C CA . TYR A 1 128 ? -7.468 0.533 23.567 1.00 86.94 128 TYR A CA 1
ATOM 943 C C . TYR A 1 128 ? -8.801 0.670 24.314 1.00 86.94 128 TYR A C 1
ATOM 945 O O . TYR A 1 128 ? -9.114 -0.162 25.160 1.00 86.94 128 TYR A O 1
ATOM 953 N N . LEU A 1 129 ? -9.588 1.715 24.032 1.00 81.88 129 LEU A N 1
ATOM 954 C CA . LEU A 1 129 ? -10.834 2.010 24.756 1.00 81.88 129 LEU A CA 1
ATOM 955 C C . LEU A 1 129 ? -12.086 1.842 23.881 1.00 81.88 129 LEU A C 1
ATOM 957 O O . LEU A 1 129 ? -13.199 1.712 24.392 1.00 81.88 129 LEU A O 1
ATOM 961 N N . GLY A 1 130 ? -11.931 1.910 22.558 1.00 78.38 130 GLY A N 1
ATOM 962 C CA . GLY A 1 130 ? -13.040 2.005 21.618 1.00 78.38 130 GLY A CA 1
ATOM 963 C C . GLY A 1 130 ? -13.543 0.6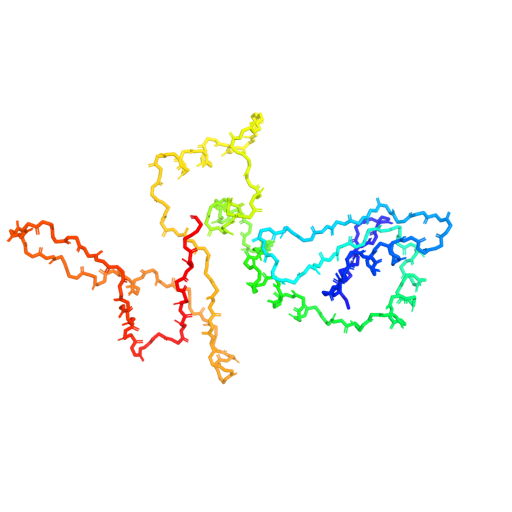57 21.107 1.00 78.38 130 GLY A C 1
ATOM 964 O O . GLY A 1 130 ? -12.784 -0.172 20.617 1.00 78.38 130 GLY A O 1
ATOM 965 N N . LYS A 1 131 ? -14.868 0.470 21.088 1.00 78.62 131 LYS A N 1
ATOM 966 C CA . LYS A 1 131 ? -15.492 -0.534 20.217 1.00 78.62 131 LYS A CA 1
ATOM 967 C C . LYS A 1 131 ? -15.647 0.059 18.819 1.00 78.62 131 LYS A C 1
ATOM 969 O O . LYS A 1 131 ? -16.454 0.967 18.611 1.00 78.62 131 LYS A O 1
ATOM 974 N N . LEU A 1 132 ? -14.894 -0.461 17.856 1.00 81.25 132 LEU A N 1
ATOM 975 C CA . LEU A 1 132 ? -14.960 0.003 16.475 1.00 81.25 132 LEU A CA 1
ATOM 976 C C . LEU A 1 132 ? -16.345 -0.281 15.863 1.00 81.25 132 LEU A C 1
ATOM 978 O O . LEU A 1 132 ? -16.809 -1.421 15.840 1.00 81.25 132 LEU A O 1
ATOM 982 N N . LYS A 1 133 ? -17.016 0.768 15.367 1.00 85.62 133 LYS A N 1
ATOM 983 C CA . LYS A 1 133 ? -18.378 0.674 14.801 1.00 85.62 133 LYS A CA 1
ATOM 984 C C . LYS A 1 133 ? -18.408 0.278 13.321 1.00 85.62 133 LYS A C 1
ATOM 986 O O . LYS A 1 133 ? -19.435 -0.201 12.852 1.00 85.62 133 LYS A O 1
ATOM 991 N N . ARG A 1 134 ? -17.322 0.523 12.579 1.00 90.38 134 ARG A N 1
ATOM 992 C CA . ARG A 1 134 ? -17.224 0.318 11.125 1.00 90.38 134 ARG A CA 1
ATOM 993 C C . ARG A 1 134 ? -15.880 -0.316 10.775 1.00 90.38 134 ARG A C 1
ATOM 995 O O . ARG A 1 134 ? -14.867 0.115 11.311 1.00 90.38 134 ARG A O 1
ATOM 1002 N N . ARG A 1 135 ? -15.896 -1.301 9.879 1.00 90.88 135 ARG A N 1
ATOM 1003 C CA . ARG A 1 135 ? -14.734 -1.974 9.275 1.00 90.88 135 ARG A CA 1
ATOM 1004 C C . ARG A 1 135 ? -14.987 -2.077 7.769 1.00 90.88 135 ARG A C 1
ATOM 1006 O O . ARG A 1 135 ? -16.149 -2.154 7.361 1.00 90.88 135 ARG A O 1
ATOM 1013 N N . ALA A 1 136 ? -13.929 -2.099 6.969 1.00 91.94 136 ALA A N 1
ATOM 1014 C CA . ALA A 1 136 ? -14.024 -2.410 5.551 1.00 91.94 136 ALA A CA 1
ATOM 1015 C C . ALA A 1 136 ? -14.204 -3.923 5.362 1.00 91.94 136 ALA A C 1
ATOM 1017 O O . ALA A 1 136 ? -13.580 -4.723 6.063 1.00 91.94 136 ALA A O 1
ATOM 1018 N N . PHE A 1 137 ? -15.053 -4.299 4.409 1.00 90.00 137 PHE A N 1
ATOM 1019 C CA . PHE A 1 137 ? -15.341 -5.685 4.049 1.00 90.00 137 PHE A CA 1
ATOM 1020 C C . PHE A 1 137 ? -15.270 -5.851 2.534 1.00 90.00 137 PHE A C 1
ATOM 1022 O O . PHE A 1 137 ? -15.603 -4.929 1.789 1.00 90.00 137 PHE A O 1
ATOM 1029 N N . ILE A 1 138 ? -14.881 -7.044 2.085 1.00 88.06 138 ILE A N 1
ATOM 1030 C CA . ILE A 1 138 ? -14.940 -7.418 0.671 1.00 88.06 138 ILE A CA 1
ATOM 1031 C C . ILE A 1 138 ? -16.367 -7.874 0.364 1.00 88.06 138 ILE A C 1
ATOM 1033 O O . ILE A 1 138 ? -16.870 -8.820 0.973 1.00 88.06 138 ILE A O 1
ATOM 1037 N N . GLY A 1 139 ? -17.015 -7.180 -0.569 1.00 88.75 139 GLY A N 1
ATOM 1038 C CA . GLY A 1 139 ? -18.340 -7.523 -1.070 1.00 88.75 139 GLY A CA 1
ATOM 1039 C C . GLY A 1 139 ? -18.267 -8.257 -2.406 1.00 88.75 139 GLY A C 1
ATOM 1040 O O . GLY A 1 139 ? -17.405 -7.969 -3.232 1.00 88.75 139 GLY A O 1
ATOM 1041 N N . TRP A 1 140 ? -19.201 -9.181 -2.613 1.00 83.94 140 TRP A N 1
ATOM 1042 C CA . TRP A 1 140 ? -19.406 -9.890 -3.875 1.00 83.94 140 TRP A CA 1
ATOM 1043 C C . TRP A 1 140 ? -20.798 -9.569 -4.398 1.00 83.94 140 TRP A C 1
ATOM 1045 O O . TRP A 1 140 ? -21.754 -9.651 -3.627 1.00 83.94 140 TRP A O 1
ATOM 1055 N N . LEU A 1 141 ? -20.899 -9.228 -5.680 1.00 84.31 141 LEU A N 1
ATOM 1056 C CA . LEU A 1 141 ? -22.161 -8.995 -6.376 1.00 84.31 141 LEU A CA 1
ATOM 1057 C C . LEU A 1 141 ? -22.241 -9.921 -7.602 1.00 84.31 141 LEU A C 1
ATOM 1059 O O . LEU A 1 141 ? -21.211 -10.144 -8.243 1.00 84.31 141 LEU A O 1
ATOM 1063 N N . PRO A 1 142 ? -23.426 -10.464 -7.930 1.00 84.94 142 PRO A N 1
ATOM 1064 C CA . PRO A 1 142 ? -23.670 -11.134 -9.206 1.00 84.94 142 PRO A CA 1
ATOM 1065 C C . PRO A 1 142 ? -23.325 -10.224 -10.400 1.00 84.94 142 PRO A C 1
ATOM 1067 O O . PRO A 1 142 ? -23.526 -9.011 -10.332 1.00 84.94 142 PRO A O 1
ATOM 1070 N N . GLY A 1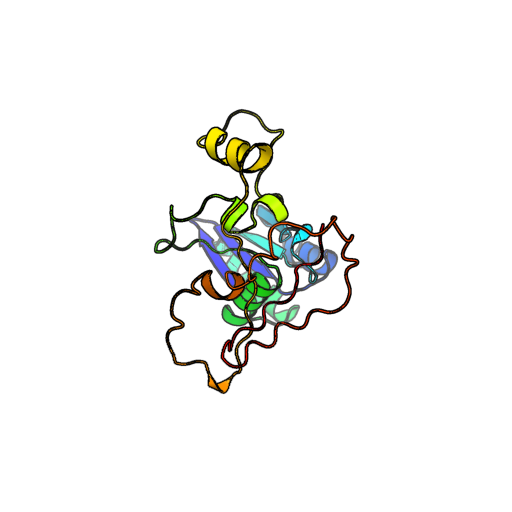 143 ? -22.762 -10.791 -11.473 1.00 71.81 143 GLY A N 1
ATOM 1071 C CA . GLY A 1 143 ? -22.197 -10.023 -12.597 1.00 71.81 143 GLY A CA 1
ATOM 1072 C C . GLY A 1 143 ? -23.218 -9.229 -13.423 1.00 71.81 143 GLY A C 1
ATOM 1073 O O . GLY A 1 143 ? -22.857 -8.261 -14.080 1.00 71.81 143 GLY A O 1
ATOM 1074 N N . ASP A 1 144 ? -24.492 -9.592 -13.339 1.00 71.31 144 ASP A N 1
ATOM 1075 C CA . ASP A 1 144 ? -25.648 -8.909 -13.925 1.00 71.31 144 ASP A CA 1
ATOM 1076 C C . ASP A 1 144 ? -26.122 -7.690 -13.108 1.00 71.31 144 ASP A C 1
ATOM 1078 O O . ASP A 1 144 ? -26.918 -6.888 -13.591 1.00 71.31 144 ASP A O 1
ATOM 1082 N N . ALA A 1 145 ? -25.607 -7.499 -11.888 1.00 60.62 145 ALA A N 1
ATOM 1083 C CA . ALA A 1 145 ? -25.965 -6.381 -11.012 1.00 60.62 145 ALA A CA 1
ATOM 1084 C C . ALA A 1 145 ? -25.079 -5.127 -11.195 1.00 60.62 145 ALA A C 1
ATOM 1086 O O . ALA A 1 145 ? -25.253 -4.133 -10.480 1.00 60.62 145 ALA A O 1
ATOM 1087 N N . VAL A 1 146 ? -24.113 -5.152 -12.122 1.00 52.69 146 VAL A N 1
ATOM 1088 C CA . VAL A 1 146 ? -23.156 -4.056 -12.357 1.00 52.69 146 VAL A CA 1
ATOM 1089 C C . VAL A 1 146 ? -23.826 -2.951 -13.183 1.00 52.69 146 VAL A C 1
ATOM 1091 O O . VAL A 1 146 ? -23.703 -2.887 -14.399 1.00 52.69 146 VAL A O 1
ATOM 1094 N N . GLY A 1 147 ? -24.584 -2.084 -12.515 1.00 51.47 147 GLY A N 1
ATOM 1095 C CA . GLY A 1 147 ? -25.255 -0.945 -13.154 1.00 51.47 147 GLY A CA 1
ATOM 1096 C C . GLY A 1 147 ? -26.077 -0.090 -12.194 1.00 51.47 147 GLY A C 1
ATOM 1097 O O . GLY A 1 147 ? -26.240 1.109 -12.409 1.00 51.47 147 GLY A O 1
ATOM 1098 N N . ALA A 1 148 ? -26.532 -0.664 -11.080 1.00 46.81 148 ALA A N 1
ATOM 1099 C CA . ALA A 1 148 ? -27.126 0.114 -10.006 1.00 46.81 148 ALA A CA 1
ATOM 1100 C C . ALA A 1 148 ? -26.009 0.698 -9.134 1.00 46.81 148 ALA A C 1
ATOM 1102 O O . ALA A 1 148 ? -25.232 -0.046 -8.534 1.00 46.81 148 ALA A O 1
ATOM 1103 N N . SER A 1 149 ? -25.927 2.027 -9.035 1.00 44.31 149 SER A N 1
ATOM 1104 C CA . SER A 1 149 ? -25.147 2.692 -7.990 1.00 44.31 149 SER A CA 1
ATOM 1105 C C . SER A 1 149 ? -25.552 2.095 -6.641 1.00 44.31 149 SER A C 1
ATOM 1107 O O . SER A 1 149 ? -26.668 2.328 -6.171 1.00 44.31 149 SER A O 1
ATOM 1109 N N . ALA A 1 150 ? -24.688 1.268 -6.052 1.00 45.56 150 ALA A N 1
ATOM 1110 C CA . ALA A 1 150 ? -25.009 0.610 -4.798 1.00 45.56 150 ALA A CA 1
ATOM 1111 C C . ALA A 1 150 ? -25.246 1.698 -3.737 1.00 45.56 150 ALA A C 1
ATOM 1113 O O . ALA A 1 150 ? -24.351 2.521 -3.512 1.00 45.56 150 ALA A O 1
ATOM 1114 N N . PRO A 1 151 ? -26.424 1.746 -3.087 1.00 41.00 151 PRO A N 1
ATOM 1115 C CA . PRO A 1 151 ? -26.615 2.655 -1.973 1.00 41.00 151 PRO A CA 1
ATOM 1116 C C . PRO A 1 151 ? -25.592 2.313 -0.880 1.00 41.00 151 PRO A C 1
ATOM 1118 O O . PRO A 1 151 ? -25.198 1.145 -0.753 1.00 41.00 151 PRO A O 1
ATOM 1121 N N . PRO A 1 152 ? -25.139 3.302 -0.085 1.00 42.38 152 PRO A N 1
ATOM 1122 C CA . PRO A 1 152 ? -24.220 3.046 1.014 1.00 42.38 152 PRO A CA 1
ATOM 1123 C C . PRO A 1 152 ? -24.792 1.922 1.874 1.00 42.38 152 PRO A C 1
ATOM 1125 O O . PRO A 1 152 ? -25.940 1.998 2.314 1.00 42.38 152 PRO A O 1
ATOM 1128 N N . VAL A 1 153 ? -24.005 0.860 2.072 1.00 46.19 153 VAL A N 1
ATOM 1129 C CA . VAL A 1 153 ? -24.409 -0.299 2.871 1.00 46.19 153 VAL A CA 1
ATOM 1130 C C . VAL A 1 153 ? -24.747 0.201 4.272 1.00 46.19 153 VAL A C 1
ATOM 1132 O O . VAL A 1 153 ? -23.869 0.469 5.094 1.00 46.19 153 VAL A O 1
ATOM 1135 N N . ALA A 1 154 ? -26.039 0.370 4.543 1.00 38.28 154 ALA A N 1
ATOM 1136 C CA . ALA A 1 154 ? -26.511 0.715 5.864 1.00 38.28 154 ALA A CA 1
ATOM 1137 C C . ALA A 1 154 ? -26.151 -0.445 6.798 1.00 38.28 154 ALA A C 1
ATOM 1139 O O . ALA A 1 154 ? -26.496 -1.603 6.558 1.00 38.28 154 ALA A O 1
ATOM 1140 N N . SER A 1 155 ? -25.489 -0.124 7.908 1.00 41.53 155 SER A N 1
ATOM 1141 C CA . SER A 1 155 ? -25.150 -1.055 8.999 1.00 41.53 155 SER A CA 1
ATOM 1142 C C . SER A 1 155 ? -26.362 -1.768 9.639 1.00 41.53 155 SER A C 1
ATOM 1144 O O . SER A 1 155 ? -26.208 -2.552 10.576 1.00 41.53 155 SER A O 1
ATOM 1146 N N . SER A 1 156 ? -27.578 -1.532 9.139 1.00 39.91 156 SER A N 1
ATOM 1147 C CA . SER A 1 156 ? -28.827 -2.072 9.670 1.00 39.91 156 SER A CA 1
ATOM 1148 C C . SER A 1 156 ? -29.037 -3.560 9.384 1.00 39.91 156 SER A C 1
ATOM 1150 O O . SER A 1 156 ? -29.891 -4.170 10.024 1.00 39.91 156 SER A O 1
ATOM 1152 N N . CYS A 1 157 ? -28.247 -4.192 8.508 1.00 34.56 157 CYS A N 1
ATOM 1153 C CA . CYS A 1 157 ? -28.444 -5.615 8.215 1.00 34.56 157 CYS A CA 1
ATOM 1154 C C . CYS A 1 157 ? -28.146 -6.527 9.431 1.00 34.56 157 CYS A C 1
ATOM 1156 O O . CYS A 1 157 ? -28.646 -7.645 9.503 1.00 34.56 157 CYS A O 1
ATOM 1158 N N . CYS A 1 158 ? -27.401 -6.043 10.438 1.00 38.19 158 CYS A N 1
ATOM 1159 C CA . CYS A 1 158 ? -27.045 -6.824 11.632 1.00 38.19 158 CYS A CA 1
ATOM 1160 C C . CYS A 1 158 ? -27.744 -6.368 12.935 1.00 38.19 158 CYS A C 1
ATOM 1162 O O . CYS A 1 158 ? -27.446 -6.899 14.005 1.00 38.19 158 CYS A O 1
ATOM 1164 N N . SER A 1 159 ? -28.673 -5.398 12.892 1.00 37.75 159 SER A N 1
ATOM 1165 C CA . SER A 1 159 ? -29.295 -4.846 14.114 1.00 37.75 159 SER A CA 1
ATOM 1166 C C . SER A 1 159 ? -30.527 -5.609 14.613 1.00 37.75 159 SER A C 1
ATOM 1168 O O . SER A 1 159 ? -30.931 -5.422 15.758 1.00 37.75 159 SER A O 1
ATOM 1170 N N . LYS A 1 160 ? -31.097 -6.538 13.835 1.00 34.50 160 LYS A N 1
ATOM 1171 C CA . LYS A 1 160 ? -32.208 -7.389 14.300 1.00 34.50 160 LYS A CA 1
ATOM 1172 C C . LYS A 1 160 ? -31.722 -8.677 14.978 1.00 34.50 160 LYS A C 1
ATOM 1174 O O . LYS A 1 160 ? -32.216 -9.762 14.689 1.00 34.50 160 LYS A O 1
ATOM 1179 N N . ARG A 1 161 ? -30.804 -8.579 15.948 1.00 35.12 161 ARG A N 1
ATOM 1180 C CA . ARG A 1 161 ? -30.811 -9.558 17.049 1.00 35.12 161 ARG A CA 1
ATOM 1181 C C . ARG A 1 161 ? -31.892 -9.094 18.015 1.00 35.12 161 ARG A C 1
ATOM 1183 O O . ARG A 1 161 ? -31.684 -8.130 18.743 1.00 35.12 161 ARG A O 1
ATOM 1190 N N . ARG A 1 162 ? -33.059 -9.750 17.992 1.00 34.94 162 ARG A N 1
ATOM 1191 C CA . ARG A 1 162 ? -34.045 -9.610 19.072 1.00 34.94 162 ARG A CA 1
ATOM 1192 C C . ARG A 1 162 ? -33.307 -9.853 20.390 1.00 34.94 162 ARG A C 1
ATOM 1194 O O . ARG A 1 162 ? -32.661 -10.889 20.544 1.00 34.94 162 ARG A O 1
ATOM 1201 N N . SER A 1 163 ? -33.350 -8.883 21.296 1.00 32.59 163 SER A N 1
ATOM 1202 C CA . SER A 1 163 ? -32.857 -9.048 22.661 1.00 32.59 163 SER A CA 1
ATOM 1203 C C . SER A 1 163 ? -33.533 -10.282 23.275 1.00 32.59 163 SER A C 1
ATOM 1205 O O . SER A 1 163 ? -34.756 -10.397 23.160 1.00 32.59 163 SER A O 1
ATOM 1207 N N . PRO A 1 164 ? -32.799 -11.222 23.896 1.00 33.47 164 PRO A N 1
ATOM 1208 C CA . PRO A 1 164 ? -33.448 -12.303 24.623 1.00 33.47 164 PRO A CA 1
ATOM 1209 C C . PRO A 1 164 ? -34.154 -11.724 25.865 1.00 33.47 164 PRO A C 1
ATOM 1211 O O . PRO A 1 164 ? -33.712 -10.697 26.397 1.00 33.47 164 PRO A O 1
ATOM 1214 N N . PRO A 1 165 ? -35.253 -12.337 26.340 1.00 32.16 165 PRO A N 1
ATOM 1215 C CA . PRO A 1 165 ? -35.934 -11.887 27.549 1.00 32.16 165 PRO A CA 1
ATOM 1216 C C . PRO A 1 165 ? -34.979 -11.923 28.752 1.00 32.16 165 PRO A C 1
ATOM 1218 O O . PRO A 1 165 ? -34.122 -12.799 28.862 1.00 32.16 165 PRO A O 1
ATOM 1221 N N . ARG A 1 166 ? -35.143 -10.953 29.662 1.00 39.62 166 ARG A N 1
ATOM 1222 C CA . ARG A 1 166 ? -34.254 -10.578 30.787 1.00 39.62 166 ARG A CA 1
ATOM 1223 C C . ARG A 1 166 ? -33.892 -11.673 31.811 1.00 39.62 166 ARG A C 1
ATOM 1225 O O . ARG A 1 166 ? -33.266 -11.353 32.817 1.00 39.62 166 ARG A O 1
ATOM 1232 N N . LYS A 1 167 ? -34.249 -12.943 31.611 1.00 36.72 167 LYS A N 1
ATOM 1233 C CA . LYS A 1 167 ? -33.960 -14.029 32.559 1.00 36.72 167 LYS A CA 1
ATOM 1234 C C . LYS A 1 167 ? -33.606 -15.333 31.837 1.00 36.72 167 LYS A C 1
ATOM 1236 O O . LYS A 1 167 ? -34.423 -16.238 31.754 1.00 36.72 167 LYS A O 1
ATOM 1241 N N . ALA A 1 168 ? -32.377 -15.448 31.342 1.00 38.47 168 ALA A N 1
ATOM 1242 C CA . ALA A 1 168 ? -31.775 -16.743 31.022 1.00 38.47 168 ALA A CA 1
ATOM 1243 C C . ALA A 1 168 ? -30.256 -16.680 31.251 1.00 38.47 168 ALA A C 1
ATOM 1245 O O . ALA A 1 168 ? -29.599 -15.735 30.815 1.00 38.47 168 ALA A O 1
ATOM 1246 N N . LYS A 1 169 ? -29.713 -17.670 31.976 1.00 30.38 169 LYS A N 1
ATOM 1247 C CA . LYS A 1 169 ? -28.273 -17.833 32.258 1.00 30.38 169 LYS A CA 1
ATOM 1248 C C . LYS A 1 169 ? -27.453 -17.857 30.951 1.00 30.38 169 LYS A C 1
ATOM 1250 O O . LYS A 1 169 ? -27.961 -18.333 29.936 1.00 30.38 169 LYS A O 1
ATOM 1255 N N . PRO A 1 170 ? -26.187 -17.396 30.955 1.00 31.06 170 PRO A N 1
ATOM 1256 C CA . PRO A 1 170 ? -25.386 -17.298 29.740 1.00 31.06 170 PRO A CA 1
ATOM 1257 C C . PRO A 1 170 ? -25.014 -18.694 29.224 1.00 31.06 170 PRO A C 1
ATOM 1259 O O . PRO A 1 170 ? -24.105 -19.343 29.737 1.00 31.06 170 PRO A O 1
ATOM 1262 N N . ALA A 1 171 ? -25.704 -19.159 28.182 1.00 32.41 171 ALA A N 1
ATOM 1263 C CA . ALA A 1 171 ? -25.269 -20.314 27.411 1.00 32.41 171 ALA A CA 1
ATOM 1264 C C . ALA A 1 171 ? -24.103 -19.890 26.503 1.00 32.41 171 ALA A C 1
ATOM 1266 O O . ALA A 1 171 ? -24.261 -19.072 25.593 1.00 32.41 171 ALA A O 1
ATOM 1267 N N . ARG A 1 172 ? -22.915 -20.447 26.762 1.00 31.55 172 ARG A N 1
ATOM 1268 C CA . ARG A 1 172 ? -21.751 -20.405 25.863 1.00 31.55 172 ARG A CA 1
ATOM 1269 C C . ARG A 1 172 ? -22.177 -20.871 24.465 1.00 31.55 172 ARG A C 1
ATOM 1271 O O . ARG A 1 172 ? -22.376 -22.061 24.243 1.00 31.55 172 ARG A O 1
ATOM 1278 N N . CYS A 1 173 ? -22.291 -19.950 23.513 1.00 25.56 173 CYS A N 1
ATOM 1279 C CA . CYS A 1 173 ? -22.482 -20.306 22.110 1.00 25.56 173 CYS A CA 1
ATOM 1280 C C . CYS A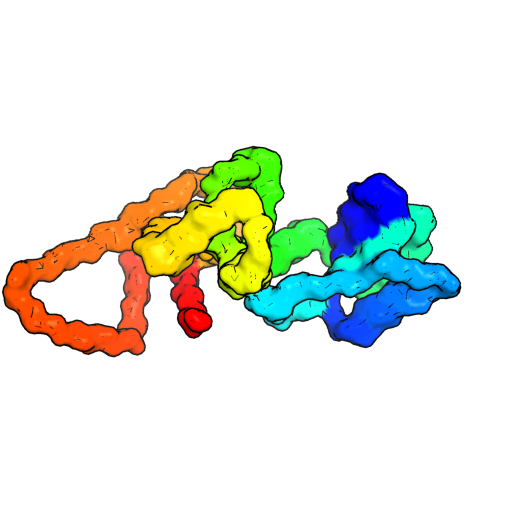 1 173 ? -21.125 -20.685 21.498 1.00 25.56 173 CYS A C 1
ATOM 1282 O O . CYS A 1 173 ? -20.246 -19.835 21.351 1.00 25.56 173 CYS A O 1
ATOM 1284 N N . ARG A 1 174 ? -20.953 -21.970 21.165 1.00 26.12 174 ARG A N 1
ATOM 1285 C CA . ARG A 1 174 ? -19.868 -22.482 20.310 1.00 26.12 174 ARG A CA 1
ATOM 1286 C C . ARG A 1 174 ? -20.061 -21.998 18.859 1.00 26.12 174 ARG A C 1
ATOM 1288 O O . ARG A 1 174 ? -21.204 -21.804 18.443 1.00 26.12 174 ARG A O 1
ATOM 1295 N N . PRO A 1 175 ? -18.983 -21.816 18.073 1.00 33.28 175 PRO A N 1
ATOM 1296 C CA . PRO A 1 175 ? -19.084 -21.350 16.699 1.00 33.28 175 PRO A CA 1
ATOM 1297 C C . PRO A 1 175 ? -19.416 -22.534 15.785 1.00 33.28 175 PRO A C 1
ATOM 1299 O O . PRO A 1 175 ? -18.558 -23.357 15.491 1.00 33.28 175 PRO A O 1
ATOM 1302 N N . ALA A 1 176 ? -20.661 -22.624 15.328 1.00 32.56 176 ALA A N 1
ATOM 1303 C CA . ALA A 1 176 ? -21.013 -23.449 14.179 1.00 32.56 176 ALA A CA 1
ATOM 1304 C C . ALA A 1 176 ? -22.106 -22.748 13.363 1.00 32.56 176 ALA A C 1
ATOM 1306 O O . ALA A 1 176 ? -23.216 -22.530 13.840 1.00 32.56 176 ALA A O 1
ATOM 1307 N N . ALA A 1 177 ? -21.745 -22.369 12.136 1.00 35.50 177 ALA A N 1
ATOM 1308 C CA . ALA A 1 177 ? -22.633 -22.270 10.978 1.00 35.50 177 ALA A CA 1
ATOM 1309 C C . ALA A 1 177 ? -23.975 -21.520 11.145 1.00 35.50 177 ALA A C 1
ATOM 1311 O O . ALA A 1 177 ? -25.030 -22.047 10.805 1.00 35.50 177 ALA A O 1
ATOM 1312 N N . ALA A 1 178 ? -23.963 -20.250 11.556 1.00 34.81 178 ALA A N 1
ATOM 1313 C CA . ALA A 1 178 ? -25.127 -19.388 11.335 1.00 34.81 178 ALA A CA 1
ATOM 1314 C C . ALA A 1 178 ? -25.026 -18.738 9.944 1.00 34.81 178 ALA A C 1
ATOM 1316 O O . ALA A 1 178 ? -24.426 -17.676 9.782 1.00 34.81 178 ALA A O 1
ATOM 1317 N N . ARG A 1 179 ? -25.596 -19.391 8.923 1.00 35.72 179 ARG A N 1
ATOM 1318 C CA . ARG A 1 179 ? -25.847 -18.764 7.615 1.00 35.72 179 ARG A CA 1
ATOM 1319 C C . ARG A 1 179 ? -26.824 -17.603 7.831 1.00 35.72 179 ARG A C 1
ATOM 1321 O O . ARG A 1 179 ? -27.956 -17.824 8.253 1.00 35.72 179 ARG A O 1
ATOM 1328 N N . CYS A 1 180 ? -26.404 -16.369 7.559 1.00 35.62 180 CYS A N 1
ATOM 1329 C CA . CYS A 1 180 ? -27.324 -15.233 7.511 1.00 35.62 180 CYS A CA 1
ATOM 1330 C C . CYS A 1 180 ? -28.255 -15.405 6.305 1.00 35.62 180 CYS A C 1
ATOM 1332 O O . CYS A 1 180 ? -27.851 -15.179 5.168 1.00 35.62 180 CYS A O 1
ATOM 1334 N N . ASN A 1 181 ? -29.495 -15.822 6.555 1.00 37.56 181 ASN A N 1
ATOM 1335 C CA . ASN A 1 181 ? -30.515 -16.031 5.530 1.00 37.56 181 ASN A CA 1
ATOM 1336 C C . ASN A 1 181 ? -31.287 -14.724 5.265 1.00 37.56 181 ASN A C 1
ATOM 1338 O O . ASN A 1 181 ? -32.479 -14.616 5.543 1.00 37.56 181 ASN A O 1
ATOM 1342 N N . CYS A 1 182 ? -30.584 -13.685 4.806 1.00 40.53 182 CYS A N 1
ATOM 1343 C CA . CYS A 1 182 ? -31.210 -12.426 4.406 1.00 40.53 182 CYS A CA 1
ATOM 1344 C C . CYS A 1 182 ? -31.442 -12.467 2.890 1.00 40.53 182 CYS A C 1
ATOM 1346 O O . CYS A 1 182 ? -30.541 -12.158 2.117 1.00 40.53 182 CYS A O 1
ATOM 1348 N N . ALA A 1 183 ? -32.640 -12.887 2.472 1.00 39.28 183 ALA A N 1
ATOM 1349 C CA . ALA A 1 183 ? -33.026 -13.081 1.067 1.00 39.28 183 ALA A CA 1
ATOM 1350 C C . ALA A 1 183 ? -32.998 -11.797 0.204 1.00 39.28 183 ALA A C 1
ATOM 1352 O O . ALA A 1 183 ? -33.229 -11.862 -0.996 1.00 39.28 183 ALA A O 1
ATOM 1353 N N . SER A 1 184 ? -32.705 -10.637 0.797 1.00 41.09 184 SER A N 1
ATOM 1354 C CA . SER A 1 184 ? -32.704 -9.325 0.143 1.00 41.09 184 SER A CA 1
ATOM 1355 C C . SER A 1 184 ? -31.337 -8.630 0.136 1.00 41.09 184 SER A C 1
ATOM 1357 O O . SER A 1 184 ? -31.259 -7.461 -0.231 1.00 41.09 184 SER A O 1
ATOM 1359 N N . CYS A 1 185 ? -30.261 -9.293 0.581 1.00 40.19 185 CYS A N 1
ATOM 1360 C CA . CYS A 1 185 ? -28.919 -8.711 0.551 1.00 40.19 185 CYS A CA 1
ATOM 1361 C C . CYS A 1 185 ? -28.131 -9.290 -0.637 1.00 40.19 185 CYS A C 1
ATOM 1363 O O . CYS A 1 185 ? -27.732 -10.454 -0.569 1.00 40.19 185 CYS A O 1
ATOM 1365 N N . PRO A 1 186 ? -27.873 -8.516 -1.709 1.00 40.50 186 PRO A N 1
ATOM 1366 C CA . PRO A 1 186 ? -27.098 -9.005 -2.851 1.00 40.50 186 PRO A CA 1
ATOM 1367 C C . PRO A 1 186 ? -25.612 -9.208 -2.508 1.00 40.50 186 PRO A C 1
ATOM 1369 O O . PRO A 1 186 ? -24.889 -9.839 -3.271 1.00 40.50 186 PRO A O 1
ATOM 1372 N N . ILE A 1 187 ? -25.157 -8.703 -1.351 1.00 40.06 187 ILE A N 1
ATOM 1373 C CA . ILE A 1 187 ? -23.765 -8.757 -0.900 1.00 40.06 187 ILE A CA 1
ATOM 1374 C C . ILE A 1 187 ? -23.586 -9.907 0.095 1.00 40.06 187 ILE A C 1
ATOM 1376 O O . ILE A 1 187 ? -24.028 -9.840 1.246 1.00 40.06 187 ILE A O 1
ATOM 1380 N N . ARG A 1 188 ? -22.873 -10.958 -0.322 1.00 46.88 188 ARG A N 1
ATOM 1381 C CA . ARG A 1 188 ? -22.369 -11.985 0.602 1.00 46.88 188 ARG A CA 1
ATOM 1382 C C . ARG A 1 188 ? -21.116 -11.468 1.314 1.00 46.88 188 ARG A C 1
ATOM 1384 O O . ARG A 1 188 ? -20.042 -11.424 0.722 1.00 46.88 188 ARG A O 1
ATOM 1391 N N . CYS A 1 189 ? -21.245 -11.124 2.594 1.00 37.44 189 CYS A N 1
ATOM 1392 C CA . CYS A 1 189 ? -20.100 -10.881 3.473 1.00 37.44 189 CYS A CA 1
ATOM 1393 C C . CYS A 1 189 ? -19.562 -12.224 3.987 1.00 37.44 189 CYS A C 1
ATOM 1395 O O . CYS A 1 189 ? -20.282 -12.954 4.672 1.00 37.44 189 CYS A O 1
ATOM 1397 N N . LEU A 1 190 ? -18.310 -12.560 3.675 1.00 39.50 190 LEU A N 1
ATOM 1398 C CA . LEU A 1 190 ? -17.631 -13.688 4.315 1.00 39.50 190 LEU A CA 1
ATOM 1399 C C . LEU A 1 190 ? -17.161 -13.276 5.721 1.00 39.50 190 LEU A C 1
ATOM 1401 O O . LEU A 1 190 ? -16.740 -12.131 5.908 1.00 39.50 190 LEU A O 1
ATOM 1405 N N . PRO A 1 191 ? -17.228 -14.175 6.720 1.00 36.00 191 PRO A N 1
ATOM 1406 C CA . PRO A 1 191 ? -16.584 -13.931 7.999 1.00 36.00 191 PRO A CA 1
ATOM 1407 C C . PRO A 1 191 ? -15.074 -13.835 7.767 1.00 36.00 191 PRO A C 1
ATOM 1409 O O . PRO A 1 191 ? -14.459 -14.774 7.273 1.00 36.00 191 PRO A O 1
ATOM 1412 N N . THR A 1 192 ? -14.482 -12.694 8.112 1.00 39.41 192 THR A N 1
ATOM 1413 C CA . THR A 1 192 ? -13.033 -12.583 8.278 1.00 39.41 192 THR A CA 1
ATOM 1414 C C . THR A 1 192 ? -12.636 -13.537 9.398 1.00 39.41 192 THR A C 1
ATOM 1416 O O . THR A 1 192 ? -13.084 -13.359 10.539 1.00 39.41 192 THR A O 1
ATOM 1419 N N . GLU A 1 193 ? -11.867 -14.577 9.077 1.00 32.56 193 GLU A N 1
ATOM 1420 C CA . GLU A 1 193 ? -11.250 -15.416 10.099 1.00 32.56 193 GLU A CA 1
ATOM 1421 C C . GLU A 1 193 ? -10.420 -14.520 11.022 1.00 32.56 193 GLU A C 1
ATOM 1423 O O . GLU A 1 193 ? -9.761 -13.577 10.582 1.00 32.56 193 GLU A O 1
ATOM 1428 N N . ARG A 1 194 ? -10.580 -14.739 12.328 1.00 34.75 194 ARG A N 1
ATOM 1429 C CA . ARG A 1 194 ? -9.917 -13.952 13.364 1.00 34.75 194 ARG A CA 1
ATOM 1430 C C . ARG A 1 194 ? -8.410 -14.193 13.258 1.00 34.75 194 ARG A C 1
ATOM 1432 O O . ARG A 1 194 ? -7.991 -15.332 13.445 1.00 34.75 194 ARG A O 1
ATOM 1439 N N . ALA A 1 195 ? -7.651 -13.135 12.988 1.00 32.97 195 ALA A N 1
ATOM 1440 C CA . ALA A 1 195 ? -6.291 -13.000 13.500 1.00 32.97 195 ALA A CA 1
ATOM 1441 C C . ALA A 1 195 ? -6.359 -12.587 14.978 1.00 32.97 195 ALA A C 1
ATOM 1443 O O . ALA A 1 195 ? -7.305 -11.835 15.329 1.00 32.97 195 ALA A O 1
#